Protein AF-A0A388KZ49-F1 (afdb_monomer_lite)

pLDDT: mean 75.42, std 21.79, range [32.25, 98.31]

Structure (mmCIF, N/CA/C/O backbone):
data_AF-A0A388KZ49-F1
#
_entry.id   AF-A0A388KZ49-F1
#
loop_
_atom_site.group_PDB
_atom_site.id
_atom_site.type_symbol
_atom_site.label_atom_id
_atom_site.label_alt_id
_atom_site.label_comp_id
_atom_site.label_asym_id
_atom_site.label_entity_id
_atom_site.label_seq_id
_atom_site.pdbx_PDB_ins_code
_atom_site.Cartn_x
_atom_site.Cartn_y
_atom_site.Cartn_z
_atom_site.occupancy
_atom_site.B_iso_or_equiv
_atom_site.auth_seq_id
_atom_site.auth_comp_id
_atom_site.auth_asym_id
_atom_site.auth_atom_id
_atom_site.pdbx_PDB_model_num
ATOM 1 N N . MET A 1 1 ? -9.138 26.532 -11.399 1.00 40.34 1 MET A N 1
ATOM 2 C CA . MET A 1 1 ? -9.257 26.379 -12.865 1.00 40.34 1 MET A CA 1
ATOM 3 C C . MET A 1 1 ? -8.032 25.629 -13.367 1.00 40.34 1 MET A C 1
ATOM 5 O O . MET A 1 1 ? -6.962 26.213 -13.415 1.00 40.34 1 MET A O 1
ATOM 9 N N . ALA A 1 2 ? -8.160 24.336 -13.667 1.00 33.47 2 ALA A N 1
ATOM 10 C CA . ALA A 1 2 ? -7.111 23.562 -14.330 1.00 33.47 2 ALA A CA 1
ATOM 11 C C . ALA A 1 2 ? -7.699 23.032 -15.642 1.00 33.47 2 ALA A C 1
ATOM 13 O O . ALA A 1 2 ? -8.553 22.146 -15.636 1.00 33.47 2 ALA A O 1
ATOM 14 N N . ALA A 1 3 ? -7.311 23.655 -16.754 1.00 41.16 3 ALA A N 1
ATOM 15 C CA . ALA A 1 3 ? -7.717 23.249 -18.090 1.00 41.16 3 ALA A CA 1
ATOM 16 C C . ALA A 1 3 ? -6.991 21.949 -18.463 1.00 41.16 3 ALA A C 1
ATOM 18 O O . ALA A 1 3 ? -5.763 21.879 -18.473 1.00 41.16 3 ALA A O 1
ATOM 19 N N . ASN A 1 4 ? -7.771 20.909 -18.744 1.00 43.94 4 ASN A N 1
ATOM 20 C CA . ASN A 1 4 ? -7.297 19.577 -19.096 1.00 43.94 4 ASN A CA 1
ATOM 21 C C . ASN A 1 4 ? -6.851 19.577 -20.575 1.00 43.94 4 ASN A C 1
ATOM 23 O O . ASN A 1 4 ? -7.628 19.284 -21.484 1.00 43.94 4 ASN A O 1
ATOM 27 N N . GLY A 1 5 ? -5.606 19.988 -20.820 1.00 49.22 5 GLY A N 1
ATOM 28 C CA . GLY A 1 5 ? -5.019 20.239 -22.144 1.00 49.22 5 GLY A CA 1
ATOM 29 C C . GLY A 1 5 ? -4.650 19.004 -22.974 1.00 49.22 5 GLY A C 1
ATOM 30 O O . GLY A 1 5 ? -3.596 19.004 -23.597 1.00 49.22 5 GLY A O 1
ATOM 31 N N . ASN A 1 6 ? -5.492 17.965 -23.016 1.00 49.44 6 ASN A N 1
ATOM 32 C CA . ASN A 1 6 ? -5.206 16.738 -23.781 1.00 49.44 6 ASN A CA 1
ATOM 33 C C . ASN A 1 6 ? -6.181 16.431 -24.936 1.00 49.44 6 ASN A C 1
ATOM 35 O O . ASN A 1 6 ? -6.011 15.411 -25.598 1.00 49.44 6 ASN A O 1
ATOM 39 N N . ASN A 1 7 ? -7.159 17.296 -25.239 1.00 50.47 7 ASN A N 1
ATOM 40 C CA . ASN A 1 7 ? -8.123 17.031 -26.325 1.00 50.47 7 ASN A CA 1
ATOM 41 C C . ASN A 1 7 ? -7.766 17.625 -27.702 1.00 50.47 7 ASN A C 1
ATOM 43 O O . ASN A 1 7 ? -8.299 17.166 -28.702 1.00 50.47 7 ASN A O 1
ATOM 47 N N . LEU A 1 8 ? -6.798 18.540 -27.808 1.00 51.97 8 LEU A N 1
ATOM 48 C CA . LEU A 1 8 ? -6.495 19.252 -29.068 1.00 51.97 8 LEU A CA 1
ATOM 49 C C . LEU A 1 8 ? -5.765 18.423 -30.149 1.00 51.97 8 LEU A C 1
ATOM 51 O O . LEU A 1 8 ? -5.390 18.957 -31.190 1.00 51.97 8 LEU A O 1
ATOM 55 N N . ARG A 1 9 ? -5.514 17.124 -29.928 1.00 53.03 9 ARG A N 1
ATOM 56 C CA . ARG A 1 9 ? -4.823 16.257 -30.909 1.00 53.03 9 ARG A CA 1
ATOM 57 C C . ARG A 1 9 ? -5.738 15.300 -31.675 1.00 53.03 9 ARG A C 1
ATOM 59 O O . ARG A 1 9 ? -5.254 14.639 -32.592 1.00 53.03 9 ARG A O 1
ATOM 66 N N . ILE A 1 10 ? -7.023 15.212 -31.328 1.00 57.34 10 ILE A N 1
ATOM 67 C CA . ILE A 1 10 ? -7.973 14.310 -32.007 1.00 57.34 10 ILE A CA 1
ATOM 68 C C . ILE A 1 10 ? -8.652 15.012 -33.197 1.00 57.34 10 ILE A C 1
ATOM 70 O O . ILE A 1 10 ? -8.994 14.352 -34.176 1.00 57.34 10 ILE A O 1
ATOM 74 N N . ASP A 1 11 ? -8.735 16.344 -33.179 1.00 57.03 11 ASP A N 1
ATOM 75 C CA . ASP A 1 11 ? -9.587 17.108 -34.102 1.00 57.03 11 ASP A CA 1
ATOM 76 C C . ASP A 1 11 ? -9.079 17.176 -35.554 1.00 57.03 11 ASP A C 1
ATOM 78 O O . ASP A 1 11 ? -9.862 17.418 -36.468 1.00 57.03 11 ASP A O 1
ATOM 82 N N . ASN A 1 12 ? -7.797 16.882 -35.805 1.00 60.16 12 ASN A N 1
ATOM 83 C CA . ASN A 1 12 ? -7.200 16.953 -37.150 1.00 60.16 12 ASN A CA 1
ATOM 84 C C . ASN A 1 12 ? -7.034 15.596 -37.851 1.00 60.16 12 ASN A C 1
ATOM 86 O O . ASN A 1 12 ? -6.465 15.527 -38.941 1.00 60.16 12 ASN A O 1
ATOM 90 N N . ARG A 1 13 ? -7.478 14.490 -37.242 1.00 76.12 13 ARG A N 1
ATOM 91 C CA . ARG A 1 13 ? -7.317 13.160 -37.840 1.00 76.12 13 ARG A CA 1
ATOM 92 C C . ARG A 1 13 ? -8.617 12.749 -38.527 1.00 76.12 13 ARG A C 1
ATOM 94 O O . ARG A 1 13 ? -9.639 12.576 -37.872 1.00 76.12 13 ARG A O 1
ATOM 101 N N . ALA A 1 14 ? -8.564 12.602 -39.849 1.00 84.38 14 ALA A N 1
ATOM 102 C CA . ALA A 1 14 ? -9.682 12.102 -40.639 1.00 84.38 14 ALA A CA 1
ATOM 103 C C . ALA A 1 14 ? -10.067 10.677 -40.201 1.00 84.38 14 ALA A C 1
ATOM 105 O O . ALA A 1 14 ? -9.205 9.827 -39.953 1.00 84.38 14 ALA A O 1
ATOM 106 N N . CYS A 1 15 ? -11.367 10.415 -40.113 1.00 85.62 15 CYS A N 1
ATOM 107 C CA . CYS A 1 15 ? -11.924 9.114 -39.783 1.00 85.62 15 CYS A CA 1
ATOM 108 C C . CYS A 1 15 ? -11.448 8.046 -40.778 1.00 85.62 15 CYS A C 1
ATOM 110 O O . CYS A 1 15 ? -11.662 8.178 -41.979 1.00 85.62 15 CYS A O 1
ATOM 112 N N . TYR A 1 16 ? -10.884 6.931 -40.303 1.00 84.69 16 TYR A N 1
ATOM 113 C CA . TYR A 1 16 ? -10.425 5.856 -41.197 1.00 84.69 16 TYR A CA 1
ATOM 114 C C . TYR A 1 16 ? -11.562 5.041 -41.839 1.00 84.69 16 TYR A C 1
ATOM 116 O O . TYR A 1 16 ? -11.278 4.151 -42.634 1.00 84.69 16 TYR A O 1
ATOM 124 N N . ASN A 1 17 ? -12.826 5.292 -41.470 1.00 85.44 17 ASN A N 1
ATOM 125 C CA . ASN A 1 17 ? -13.991 4.667 -42.106 1.00 85.44 17 ASN A CA 1
ATOM 126 C C . ASN A 1 17 ? -14.573 5.536 -43.239 1.00 85.44 17 ASN A C 1
ATOM 128 O O . ASN A 1 17 ? -14.832 5.027 -44.326 1.00 85.44 17 ASN A O 1
ATOM 132 N N . CYS A 1 18 ? -14.756 6.845 -43.009 1.00 87.06 18 CYS A N 1
ATOM 133 C CA . CYS A 1 18 ? -15.428 7.747 -43.960 1.00 87.06 18 CYS A CA 1
ATOM 134 C C . CYS A 1 18 ? -14.578 8.918 -44.481 1.00 87.06 18 CYS A C 1
ATOM 136 O O . CYS A 1 18 ? -15.026 9.639 -45.366 1.00 87.06 18 CYS A O 1
ATOM 138 N N . GLY A 1 19 ? -13.381 9.142 -43.936 1.00 84.00 19 GLY A N 1
ATOM 139 C CA . GLY A 1 19 ? -12.478 10.224 -44.339 1.00 84.00 19 GLY A CA 1
ATOM 140 C C . GLY A 1 19 ? -12.839 11.622 -43.819 1.00 84.00 19 GLY A C 1
ATOM 141 O O . GLY A 1 19 ? -12.091 12.559 -44.074 1.00 84.00 19 GLY A O 1
ATOM 142 N N . GLN A 1 20 ? -13.939 11.793 -43.079 1.00 80.38 20 GLN A N 1
ATOM 143 C CA . GLN A 1 20 ? -14.325 13.093 -42.512 1.00 80.38 20 GLN A CA 1
ATOM 144 C C . GLN A 1 20 ? -13.550 13.403 -41.220 1.00 80.38 20 GLN A C 1
ATOM 146 O O . GLN A 1 20 ? -13.264 12.502 -40.430 1.00 80.38 20 GLN A O 1
ATOM 151 N N . ALA A 1 21 ? -13.202 14.674 -41.004 1.00 83.56 21 ALA A N 1
ATOM 152 C CA . ALA A 1 21 ? -12.533 15.147 -39.789 1.00 83.56 21 ALA A CA 1
ATOM 153 C C . ALA A 1 21 ? -13.515 15.297 -38.608 1.00 83.56 21 ALA A C 1
ATOM 155 O O . ALA A 1 21 ? -14.732 15.264 -38.787 1.00 83.56 21 ALA A O 1
ATOM 156 N N . GLY A 1 22 ? -12.986 15.436 -37.389 1.00 82.69 22 GLY A N 1
ATOM 157 C CA . GLY A 1 22 ? -13.779 15.605 -36.162 1.00 82.69 22 GLY A CA 1
ATOM 158 C C . GLY A 1 22 ? -14.176 14.308 -35.445 1.00 82.69 22 GLY A C 1
ATOM 159 O O . GLY A 1 22 ? -14.761 14.366 -34.368 1.00 82.69 22 GLY A O 1
ATOM 160 N N . HIS A 1 23 ? -13.851 13.130 -35.993 1.00 85.44 23 HIS A N 1
ATOM 161 C CA . HIS A 1 23 ? -14.031 11.848 -35.305 1.00 85.44 23 HIS A CA 1
ATOM 162 C C . HIS A 1 23 ? -13.086 10.756 -35.838 1.00 85.44 23 HIS A C 1
ATOM 164 O O . HIS A 1 23 ? -12.632 10.793 -36.977 1.00 85.44 23 HIS A O 1
ATOM 170 N N . ILE A 1 24 ? -12.823 9.732 -35.020 1.00 87.00 24 ILE A N 1
ATOM 171 C CA . ILE A 1 24 ? -12.118 8.502 -35.431 1.00 87.00 24 ILE A CA 1
ATOM 172 C C . ILE A 1 24 ? -13.124 7.382 -35.736 1.00 87.00 24 ILE A C 1
ATOM 174 O O . ILE A 1 24 ? -14.265 7.454 -35.290 1.00 87.00 24 ILE A O 1
ATOM 178 N N . SER A 1 25 ? -12.716 6.310 -36.430 1.00 83.69 25 SER A N 1
ATOM 179 C CA . SER A 1 25 ? -13.606 5.228 -36.915 1.00 83.69 25 SER A CA 1
ATOM 180 C C . SER A 1 25 ? -14.566 4.647 -35.881 1.00 83.69 25 SER A C 1
ATOM 182 O O . SER A 1 25 ? -15.659 4.221 -36.229 1.00 83.69 25 SER A O 1
ATOM 184 N N . ARG A 1 26 ? -14.182 4.664 -34.602 1.00 81.62 26 ARG A N 1
ATOM 185 C CA . ARG A 1 26 ? -15.007 4.166 -33.497 1.00 81.62 26 ARG A CA 1
ATOM 186 C C . ARG A 1 26 ? -16.246 5.026 -33.204 1.00 81.62 26 ARG A C 1
ATOM 188 O O . ARG A 1 26 ? -17.165 4.547 -32.555 1.00 81.62 26 ARG A O 1
ATOM 195 N N . TYR A 1 27 ? -16.250 6.274 -33.661 1.00 82.50 27 TYR A N 1
ATOM 196 C CA . TYR A 1 27 ? -17.336 7.244 -33.500 1.00 82.50 27 TYR A CA 1
ATOM 197 C C . TYR A 1 27 ? -17.934 7.657 -34.853 1.00 82.50 27 TYR A C 1
ATOM 199 O O . TYR A 1 27 ? -18.566 8.703 -34.955 1.00 82.50 27 TYR A O 1
ATOM 207 N N . CYS A 1 28 ? -17.702 6.870 -35.908 1.00 85.69 28 CYS A N 1
ATOM 208 C CA . CYS A 1 28 ? -18.248 7.164 -37.224 1.00 85.69 28 CYS A CA 1
ATOM 209 C C . CYS A 1 28 ? -19.753 6.855 -37.258 1.00 85.69 28 CYS A C 1
ATOM 211 O O . CYS A 1 28 ? -20.134 5.744 -36.889 1.00 85.69 28 CYS A O 1
ATOM 213 N N . PRO A 1 29 ? -20.607 7.788 -37.720 1.00 83.25 29 PRO A N 1
ATOM 214 C CA . PRO A 1 29 ? -22.045 7.543 -37.848 1.00 83.25 29 PRO A CA 1
ATOM 215 C C . PRO A 1 29 ? -22.390 6.606 -39.018 1.00 83.25 29 PRO A C 1
ATOM 217 O O . PRO A 1 29 ? -23.530 6.166 -39.132 1.00 83.25 29 PRO A O 1
ATOM 220 N N . LEU A 1 30 ? -21.422 6.306 -39.894 1.00 82.81 30 LEU A N 1
ATOM 221 C CA . LEU A 1 30 ? -21.586 5.380 -41.013 1.00 82.81 30 LEU A CA 1
ATOM 222 C C . LEU A 1 30 ? -21.159 3.958 -40.618 1.00 82.81 30 LEU A C 1
ATOM 224 O O . LEU A 1 30 ? -20.183 3.808 -39.875 1.00 82.81 30 LEU A O 1
ATOM 228 N N . PRO A 1 31 ? -21.832 2.914 -41.143 1.00 76.19 31 PRO A N 1
ATOM 229 C CA . PRO A 1 31 ? -21.458 1.525 -40.889 1.00 76.19 31 PRO A CA 1
ATOM 230 C C . PRO A 1 31 ? -20.007 1.259 -41.315 1.00 76.19 31 PRO A C 1
ATOM 232 O O . PRO A 1 31 ? -19.518 1.823 -42.298 1.00 76.19 31 PRO A O 1
ATOM 235 N N . ASP A 1 32 ? -19.298 0.431 -40.545 1.00 74.38 32 ASP A N 1
ATOM 236 C CA . ASP A 1 32 ? -17.890 0.112 -40.791 1.00 74.38 32 ASP A CA 1
ATOM 237 C C . ASP A 1 32 ? -17.741 -0.619 -42.132 1.00 74.38 32 ASP A C 1
ATOM 239 O O . ASP A 1 32 ? -18.276 -1.709 -42.332 1.00 74.38 32 ASP A O 1
ATOM 243 N N . ARG A 1 33 ? -16.996 -0.034 -43.074 1.00 66.81 33 ARG A N 1
ATOM 244 C CA . ARG A 1 33 ? -16.749 -0.658 -44.382 1.00 66.81 33 ARG A CA 1
ATOM 245 C C . ARG A 1 33 ? -15.996 -1.987 -44.272 1.00 66.81 33 ARG A C 1
ATOM 247 O O . ARG A 1 33 ? -16.028 -2.765 -45.221 1.00 66.81 33 ARG A O 1
ATOM 254 N N . ARG A 1 34 ? -15.343 -2.277 -43.140 1.00 63.66 34 ARG A N 1
ATOM 255 C CA . ARG A 1 34 ? -14.622 -3.542 -42.921 1.00 63.66 34 ARG A CA 1
ATOM 256 C C . ARG A 1 34 ? -15.531 -4.727 -42.614 1.00 63.66 34 ARG A C 1
ATOM 258 O O . ARG A 1 34 ? -15.097 -5.860 -42.791 1.00 63.66 34 ARG A O 1
ATOM 265 N N . THR A 1 35 ? -16.759 -4.500 -42.149 1.00 61.62 35 THR A N 1
ATOM 266 C CA . THR A 1 35 ? -17.65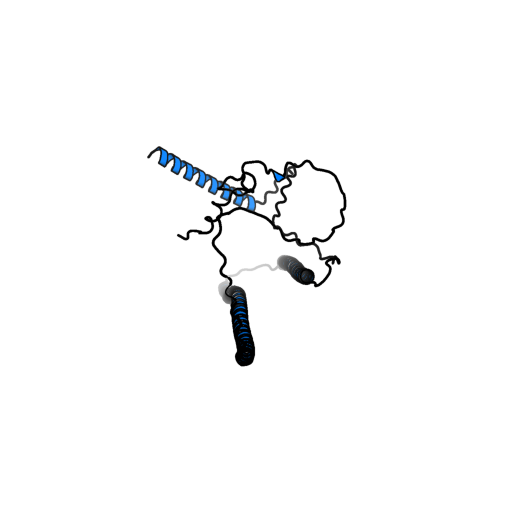9 -5.589 -41.734 1.00 61.62 35 THR A CA 1
ATOM 267 C C . THR A 1 35 ? -18.584 -6.075 -42.847 1.00 61.62 35 THR A C 1
ATOM 269 O O . THR A 1 35 ? -19.331 -7.023 -42.634 1.00 61.62 35 THR A O 1
ATOM 272 N N . ASN A 1 36 ? -18.501 -5.494 -44.048 1.00 56.88 36 ASN A N 1
ATOM 273 C CA . ASN A 1 36 ? -19.308 -5.885 -45.208 1.00 56.88 36 ASN A CA 1
ATOM 274 C C . ASN A 1 36 ? -18.591 -6.887 -46.137 1.00 56.88 36 ASN A C 1
ATOM 276 O O . ASN A 1 36 ? -18.657 -6.782 -47.360 1.00 56.88 36 ASN A O 1
ATOM 280 N N . ILE A 1 37 ? -17.900 -7.872 -45.553 1.00 51.31 37 ILE A N 1
ATOM 281 C CA . ILE A 1 37 ? -17.421 -9.058 -46.273 1.00 51.31 37 ILE A CA 1
ATOM 282 C C . ILE A 1 37 ? -18.193 -10.265 -45.730 1.00 51.31 37 ILE A C 1
ATOM 284 O O . ILE A 1 37 ? -18.149 -10.568 -44.540 1.00 51.31 37 ILE A O 1
ATOM 288 N N . ILE A 1 38 ? -18.924 -10.916 -46.633 1.00 47.56 38 ILE A N 1
ATOM 289 C CA . ILE A 1 38 ? -19.673 -12.169 -46.461 1.00 47.56 38 ILE A CA 1
ATOM 290 C C . ILE A 1 38 ? -18.795 -13.216 -45.734 1.00 47.56 38 ILE A C 1
ATOM 292 O O . ILE A 1 38 ? -17.598 -13.287 -46.027 1.00 47.56 38 ILE A O 1
ATOM 296 N N . PRO A 1 39 ? -19.330 -14.052 -44.817 1.00 43.84 39 PRO A N 1
ATOM 297 C CA . PRO A 1 39 ? -18.536 -15.072 -44.137 1.00 43.84 39 PRO A CA 1
ATOM 298 C C . PRO A 1 39 ? -18.131 -16.162 -45.135 1.00 43.84 39 PRO A C 1
ATOM 300 O O . PRO A 1 39 ? -18.890 -17.083 -45.423 1.00 43.84 39 PRO A O 1
ATOM 303 N N . SER A 1 40 ? -16.925 -16.044 -45.685 1.00 43.12 40 SER A N 1
ATOM 304 C CA . SER A 1 40 ? -16.344 -17.061 -46.553 1.00 43.12 40 SER A CA 1
ATOM 305 C C . SER A 1 40 ? -15.815 -18.198 -45.681 1.00 43.12 40 SER A C 1
ATOM 307 O O . SER A 1 40 ? -14.791 -18.081 -45.005 1.00 43.12 40 SER A O 1
ATOM 309 N N . THR A 1 41 ? -16.554 -19.302 -45.651 1.00 52.00 41 THR A N 1
ATOM 310 C CA . THR A 1 41 ? -16.109 -20.578 -45.098 1.00 52.00 41 THR A CA 1
ATOM 311 C C . THR A 1 41 ? -15.035 -21.153 -46.015 1.00 52.00 41 THR A C 1
ATOM 313 O O . THR A 1 41 ? -15.347 -21.746 -47.045 1.00 52.00 41 THR A O 1
ATOM 316 N N . SER A 1 42 ? -13.761 -20.983 -45.670 1.00 41.75 42 SER A N 1
ATOM 317 C CA . SER A 1 42 ? -12.684 -21.800 -46.237 1.00 41.75 42 SER A CA 1
ATOM 318 C C . SER A 1 42 ? -11.496 -21.866 -45.290 1.00 41.75 42 SER A C 1
ATOM 320 O O . SER A 1 42 ? -10.682 -20.953 -45.181 1.00 41.75 42 SER A O 1
ATOM 322 N N . THR A 1 43 ? -11.404 -22.997 -44.599 1.00 50.62 43 THR A N 1
ATOM 323 C CA . THR A 1 43 ? -10.171 -23.523 -44.024 1.00 50.62 43 THR A CA 1
ATOM 324 C C . THR A 1 43 ? -9.248 -23.956 -45.161 1.00 50.62 43 THR A C 1
ATOM 326 O O . THR A 1 43 ? -9.468 -25.005 -45.761 1.00 50.62 43 THR A O 1
ATOM 329 N N . ALA A 1 44 ? -8.208 -23.175 -45.443 1.00 39.56 44 ALA A N 1
ATOM 330 C CA . ALA A 1 44 ? -7.072 -23.622 -46.241 1.00 39.56 44 ALA A CA 1
ATOM 331 C C . ALA A 1 44 ? -5.774 -23.103 -45.611 1.00 39.56 44 ALA A C 1
ATOM 333 O O . ALA A 1 44 ? -5.535 -21.902 -45.504 1.00 39.56 44 ALA A O 1
ATOM 334 N N . ILE A 1 45 ? -4.966 -24.051 -45.144 1.00 50.22 45 ILE A N 1
ATOM 335 C CA . ILE A 1 45 ? -3.599 -23.862 -44.664 1.00 50.22 45 ILE A CA 1
ATOM 336 C C . ILE A 1 45 ? -2.730 -23.538 -45.885 1.00 50.22 45 ILE A C 1
ATOM 338 O O . ILE A 1 45 ? -2.687 -24.331 -46.822 1.00 50.22 45 ILE A O 1
ATOM 342 N N . VAL A 1 46 ? -2.019 -22.407 -45.866 1.00 43.31 46 VAL A N 1
ATOM 343 C CA . VAL A 1 46 ? -0.966 -22.089 -46.845 1.00 43.31 46 VAL A CA 1
ATOM 344 C C . VAL A 1 46 ? 0.368 -21.966 -46.097 1.00 43.31 46 VAL A C 1
ATOM 346 O O . VAL A 1 46 ? 0.432 -21.226 -45.111 1.00 43.31 46 VAL A O 1
ATOM 349 N N . PRO A 1 47 ? 1.428 -22.688 -46.505 1.00 49.06 47 PRO A N 1
ATOM 350 C CA . PRO A 1 47 ? 2.739 -22.597 -45.876 1.00 49.06 47 PRO A CA 1
ATOM 351 C C . PRO A 1 47 ? 3.450 -21.290 -46.256 1.00 49.06 47 PRO A C 1
ATOM 353 O O . PRO A 1 47 ? 3.413 -20.847 -47.403 1.00 49.06 47 PRO A O 1
ATOM 356 N N . ALA A 1 48 ? 4.109 -20.678 -45.273 1.00 41.84 48 ALA A N 1
ATOM 357 C CA . ALA A 1 48 ? 4.884 -19.454 -45.429 1.00 41.84 48 ALA A CA 1
ATOM 358 C C . ALA A 1 48 ? 6.144 -19.680 -46.284 1.00 41.84 48 ALA A C 1
ATOM 360 O O . ALA A 1 48 ? 6.910 -20.609 -46.026 1.00 41.84 48 ALA A O 1
ATOM 361 N N . GLN A 1 49 ? 6.394 -18.785 -47.243 1.00 49.31 49 GLN A N 1
ATOM 362 C CA . GLN A 1 49 ? 7.698 -18.613 -47.890 1.00 49.31 49 GLN A CA 1
ATOM 363 C C . GLN A 1 49 ? 8.279 -17.219 -47.579 1.00 49.31 49 GLN A C 1
ATOM 365 O O . GLN A 1 49 ? 7.512 -16.275 -47.373 1.00 49.31 49 GLN A O 1
ATOM 370 N N . PRO A 1 50 ? 9.618 -17.089 -47.479 1.00 46.22 50 PRO A N 1
ATOM 371 C CA . PRO A 1 50 ? 10.282 -15.916 -46.916 1.00 46.22 50 PRO A CA 1
ATOM 372 C C . PRO A 1 50 ? 10.426 -14.761 -47.920 1.00 46.22 50 PRO A C 1
ATOM 374 O O . PRO A 1 50 ? 10.669 -14.964 -49.106 1.00 46.22 50 PRO A O 1
ATOM 377 N N . LEU A 1 51 ? 10.303 -13.536 -47.404 1.00 34.22 51 LEU A N 1
ATOM 378 C CA . LEU A 1 51 ? 10.430 -12.273 -48.134 1.00 34.22 51 LEU A CA 1
ATOM 379 C C . LEU A 1 51 ? 11.887 -12.004 -48.550 1.00 34.22 51 LEU A C 1
ATOM 381 O O . LEU A 1 51 ? 12.763 -11.897 -47.693 1.00 34.22 51 LEU A O 1
ATOM 385 N N . LEU A 1 52 ? 12.117 -11.817 -49.853 1.00 35.56 52 LEU A N 1
ATOM 386 C CA . LEU A 1 52 ? 13.322 -11.196 -50.408 1.00 35.56 52 LEU A CA 1
ATOM 387 C C . LEU A 1 52 ? 13.035 -9.732 -50.758 1.00 35.56 52 LEU A C 1
ATOM 389 O O . LEU A 1 52 ? 12.048 -9.405 -51.415 1.00 35.56 52 LEU A O 1
ATOM 393 N N . THR A 1 53 ? 13.923 -8.856 -50.305 1.00 38.81 53 THR A N 1
ATOM 394 C CA . THR A 1 53 ? 13.975 -7.423 -50.601 1.00 38.81 53 THR A CA 1
ATOM 395 C C . THR A 1 53 ? 14.598 -7.174 -51.976 1.00 38.81 53 THR A C 1
ATOM 397 O O . THR A 1 53 ? 15.738 -7.577 -52.200 1.00 38.81 53 THR A O 1
ATOM 400 N N . LEU A 1 54 ? 13.902 -6.451 -52.860 1.00 41.47 54 LEU A N 1
ATOM 401 C CA . LEU A 1 54 ? 14.499 -5.777 -54.023 1.00 41.47 54 LEU A CA 1
ATOM 402 C C . LEU A 1 54 ? 14.247 -4.258 -53.947 1.00 41.47 54 LEU A C 1
ATOM 404 O O . LEU A 1 54 ? 13.182 -3.851 -53.473 1.00 41.47 54 LEU A O 1
ATOM 408 N N . PRO A 1 55 ? 15.192 -3.414 -54.409 1.00 43.78 55 PRO A N 1
ATOM 409 C CA . PRO A 1 55 ? 15.026 -1.967 -54.441 1.00 43.78 55 PRO A CA 1
ATOM 410 C C . PRO A 1 55 ? 14.246 -1.508 -55.681 1.00 43.78 55 PRO A C 1
ATOM 412 O O . PRO A 1 55 ? 14.400 -2.039 -56.779 1.00 43.78 55 PRO A O 1
ATOM 415 N N . SER A 1 56 ? 13.412 -0.491 -55.472 1.00 32.47 56 SER A N 1
ATOM 416 C CA . SER A 1 56 ? 12.540 0.127 -56.470 1.00 32.47 56 SER A CA 1
ATOM 417 C C . SER A 1 56 ? 13.286 1.217 -57.245 1.00 32.47 56 SER A C 1
ATOM 419 O O . SER A 1 56 ? 13.811 2.155 -56.643 1.00 32.47 56 SER A O 1
ATOM 421 N N . SER A 1 57 ? 13.323 1.096 -58.573 1.00 35.12 57 SER A N 1
ATOM 422 C CA . SER A 1 57 ? 13.807 2.116 -59.506 1.00 35.12 57 SER A CA 1
ATOM 423 C C . SER A 1 57 ? 12.643 2.762 -60.260 1.00 35.12 57 SER A C 1
ATOM 425 O O . SER A 1 57 ? 11.750 2.054 -60.722 1.00 35.12 57 SER A O 1
ATOM 427 N N . ASN A 1 58 ? 12.778 4.070 -60.489 1.00 37.97 58 ASN A N 1
ATOM 428 C CA . ASN A 1 58 ? 12.089 4.931 -61.462 1.00 37.97 58 ASN A CA 1
ATOM 429 C C . ASN A 1 58 ? 10.914 5.772 -60.949 1.00 37.97 58 ASN A C 1
ATOM 431 O O . ASN A 1 58 ? 9.766 5.343 -60.923 1.00 37.97 58 ASN A O 1
ATOM 435 N N . PHE A 1 59 ? 11.212 7.056 -60.734 1.00 35.22 59 PHE A N 1
ATOM 436 C CA . PHE A 1 59 ? 10.371 8.142 -61.230 1.00 35.22 59 PHE A CA 1
ATOM 437 C C . PHE A 1 59 ? 11.251 9.149 -61.978 1.00 35.22 59 PHE A C 1
ATOM 439 O O . PHE A 1 59 ? 12.235 9.653 -61.441 1.00 35.22 59 PHE A O 1
ATOM 446 N N . ALA A 1 60 ? 10.896 9.393 -63.236 1.00 34.66 60 ALA A N 1
ATOM 447 C CA . ALA A 1 60 ? 11.408 10.475 -64.062 1.00 34.66 60 ALA A CA 1
ATOM 448 C C . ALA A 1 60 ? 10.599 11.755 -63.799 1.00 34.66 60 ALA A C 1
ATOM 450 O O . ALA A 1 60 ? 9.409 11.659 -63.509 1.00 34.66 60 ALA A O 1
ATOM 451 N N . ILE A 1 61 ? 11.244 12.920 -63.930 1.00 33.22 61 ILE A N 1
ATOM 452 C CA . ILE A 1 61 ? 10.810 14.136 -64.656 1.00 33.22 61 ILE A CA 1
ATOM 453 C C . ILE A 1 61 ? 11.798 15.263 -64.306 1.00 33.22 61 ILE A C 1
ATOM 455 O O . ILE A 1 61 ? 12.026 15.541 -63.131 1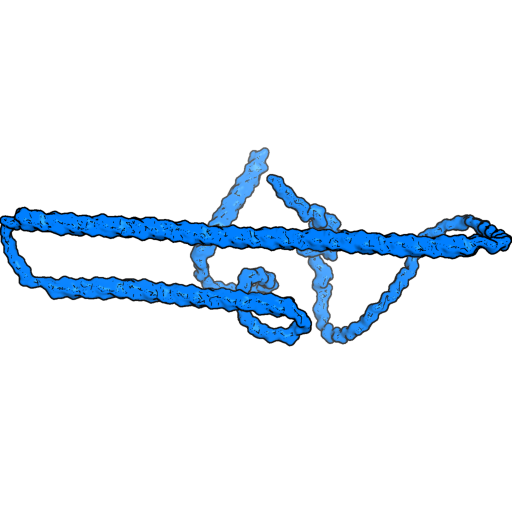.00 33.22 61 ILE A O 1
ATOM 459 N N . GLY A 1 62 ? 12.344 15.935 -65.328 1.00 33.56 62 GLY A N 1
ATOM 460 C CA . GLY A 1 62 ? 13.011 17.234 -65.165 1.00 33.56 62 GLY A CA 1
ATOM 461 C C . GLY A 1 62 ? 14.190 17.507 -66.098 1.00 33.56 62 GLY A C 1
ATOM 462 O O . GLY A 1 62 ? 15.296 17.737 -65.629 1.00 33.56 62 GLY A O 1
ATOM 463 N N . THR A 1 63 ? 13.962 17.493 -67.411 1.00 32.47 63 THR A N 1
ATOM 464 C CA . THR A 1 63 ? 14.914 17.943 -68.438 1.00 32.47 63 THR A CA 1
ATOM 465 C C . THR A 1 63 ? 15.053 19.470 -68.435 1.00 32.47 63 THR A C 1
ATOM 467 O O . THR A 1 63 ? 14.073 20.153 -68.715 1.00 32.47 63 THR A O 1
ATOM 470 N N . VAL A 1 64 ? 16.270 19.993 -68.245 1.00 36.16 64 VAL A N 1
ATOM 471 C CA . VAL A 1 64 ? 16.779 21.203 -68.926 1.00 36.16 64 VAL A CA 1
ATOM 472 C C . VAL A 1 64 ? 18.255 20.993 -69.285 1.00 36.16 64 VAL A C 1
ATOM 474 O O . VAL A 1 64 ? 18.988 20.305 -68.580 1.00 36.16 64 VAL A O 1
ATOM 477 N N . ALA A 1 65 ? 18.643 21.506 -70.448 1.00 32.69 65 ALA A N 1
ATOM 478 C CA . ALA A 1 65 ? 19.809 21.101 -71.225 1.00 32.69 65 ALA A CA 1
ATOM 479 C C . ALA A 1 65 ? 21.158 21.735 -70.810 1.00 32.69 65 ALA A C 1
ATOM 481 O O . ALA A 1 65 ? 21.225 22.892 -70.414 1.00 32.69 65 ALA A O 1
ATOM 482 N N . SER A 1 66 ? 22.207 20.923 -70.992 1.00 37.03 66 SER A N 1
ATOM 483 C CA . SER A 1 66 ? 23.561 21.147 -71.540 1.00 37.03 66 SER A CA 1
ATOM 484 C C . SER A 1 66 ? 24.300 22.490 -71.392 1.00 37.03 66 SER A C 1
ATOM 486 O O . SER A 1 66 ? 23.916 23.483 -72.001 1.00 37.03 66 SER A O 1
ATOM 488 N N . ALA A 1 67 ? 25.520 22.427 -70.830 1.00 32.25 67 ALA A N 1
ATOM 489 C CA . ALA A 1 67 ? 26.672 23.196 -71.322 1.00 32.25 67 ALA A CA 1
ATOM 490 C C . ALA A 1 67 ? 28.026 22.501 -71.035 1.00 32.25 67 ALA A C 1
ATOM 492 O O . ALA A 1 67 ? 28.425 22.330 -69.890 1.00 32.25 67 ALA A O 1
ATOM 493 N N . ALA A 1 68 ? 28.688 22.135 -72.136 1.00 33.50 68 ALA A N 1
ATOM 494 C CA . ALA A 1 68 ? 30.128 22.143 -72.418 1.00 33.50 68 ALA A CA 1
ATOM 495 C C . ALA A 1 68 ? 31.150 21.497 -71.452 1.00 33.50 68 ALA A C 1
ATOM 497 O O . ALA A 1 68 ? 31.516 22.009 -70.400 1.00 33.50 68 ALA A O 1
ATOM 498 N N . THR A 1 69 ? 31.725 20.420 -71.982 1.00 41.47 69 THR A N 1
ATOM 499 C CA . THR A 1 69 ? 33.076 19.874 -71.823 1.00 41.47 69 THR A CA 1
ATOM 500 C C . THR A 1 69 ? 34.181 20.932 -71.653 1.00 41.47 69 THR A C 1
ATOM 502 O O . THR A 1 69 ? 34.314 21.825 -72.487 1.00 41.47 69 THR A O 1
ATOM 505 N N . TYR A 1 70 ? 35.063 20.755 -70.665 1.00 35.12 70 TYR A N 1
ATOM 506 C CA . TYR A 1 70 ? 36.473 21.152 -70.777 1.00 35.12 70 TYR A CA 1
ATOM 507 C C . TYR A 1 70 ? 37.338 20.159 -69.996 1.00 35.12 70 TYR A C 1
ATOM 509 O O . TYR A 1 70 ? 37.456 20.205 -68.772 1.00 35.12 70 TYR A O 1
ATOM 517 N N . GLU A 1 71 ? 37.889 19.208 -70.739 1.00 43.09 71 GLU A N 1
ATOM 518 C CA . GLU A 1 71 ? 38.846 18.216 -70.278 1.00 43.09 71 GLU A CA 1
ATOM 519 C C . GLU A 1 71 ? 40.242 18.853 -70.350 1.00 43.09 71 GLU A C 1
ATOM 521 O O . GLU A 1 71 ? 40.741 19.182 -71.423 1.00 43.09 71 GLU A O 1
ATOM 526 N N . GLY A 1 72 ? 40.843 19.112 -69.187 1.00 37.34 72 GLY A N 1
ATOM 527 C CA . GLY A 1 72 ? 42.179 19.689 -69.050 1.00 37.34 72 GLY A CA 1
ATOM 528 C C . GLY A 1 72 ? 43.158 18.648 -68.531 1.00 37.34 72 GLY A C 1
ATOM 529 O O . GLY A 1 72 ? 43.436 18.588 -67.335 1.00 37.34 72 GLY A O 1
ATOM 530 N N . GLN A 1 73 ? 43.666 17.821 -69.437 1.00 46.50 73 GLN A N 1
ATOM 531 C CA . GLN A 1 73 ? 44.700 16.828 -69.181 1.00 46.50 73 GLN A CA 1
ATOM 532 C C . GLN A 1 73 ? 46.073 17.509 -69.314 1.00 46.50 73 GLN A C 1
ATOM 534 O O . GLN A 1 73 ? 46.525 17.790 -70.418 1.00 46.50 73 GLN A O 1
ATOM 539 N N . TYR A 1 74 ? 46.747 17.781 -68.194 1.00 39.88 74 TYR A N 1
ATOM 540 C CA . TYR A 1 74 ? 48.178 18.098 -68.188 1.00 39.88 74 TYR A CA 1
ATOM 541 C C . TYR A 1 74 ? 48.905 17.131 -67.263 1.00 39.88 74 TYR A C 1
ATOM 543 O O . TYR A 1 74 ? 48.748 17.148 -66.043 1.00 39.88 74 TYR A O 1
ATOM 551 N N . ASN A 1 75 ? 49.691 16.264 -67.895 1.00 51.41 75 ASN A N 1
ATOM 552 C CA . ASN A 1 75 ? 50.593 15.322 -67.260 1.00 51.41 75 ASN A CA 1
ATOM 553 C C . ASN A 1 75 ? 51.952 16.016 -67.068 1.00 51.41 75 ASN A C 1
ATOM 555 O O . ASN A 1 75 ? 52.523 16.533 -68.026 1.00 51.41 75 ASN A O 1
ATOM 559 N N . GLY A 1 76 ? 52.461 16.028 -65.837 1.00 39.66 76 GLY A N 1
ATOM 560 C CA . GLY A 1 76 ? 53.748 16.616 -65.467 1.00 39.66 76 GLY A CA 1
ATOM 561 C C . GLY A 1 76 ? 54.398 15.799 -64.357 1.00 39.66 76 GLY A C 1
ATOM 562 O O . GLY A 1 76 ? 54.124 16.000 -63.175 1.00 39.66 76 GLY A O 1
ATOM 563 N N . GLN A 1 77 ? 55.222 14.845 -64.779 1.00 55.81 77 GLN A N 1
ATOM 564 C CA . GLN A 1 77 ? 56.078 13.965 -63.986 1.00 55.81 77 GLN A CA 1
ATOM 565 C C . GLN A 1 77 ? 56.993 14.782 -63.055 1.00 55.81 77 GLN A C 1
ATOM 567 O O . GLN A 1 77 ? 57.703 15.635 -63.560 1.00 55.81 77 GLN A O 1
ATOM 572 N N . TYR A 1 78 ? 57.001 14.523 -61.741 1.00 44.44 78 TYR A N 1
ATOM 573 C CA . TYR A 1 78 ? 58.201 14.485 -60.878 1.00 44.44 78 TYR A CA 1
ATOM 574 C C . TYR A 1 78 ? 57.807 13.955 -59.483 1.00 44.44 78 TYR A C 1
ATOM 576 O O . TYR A 1 78 ? 56.958 14.513 -58.781 1.00 44.44 78 TYR A O 1
ATOM 584 N N . SER A 1 79 ? 58.400 12.814 -59.132 1.00 59.09 79 SER A N 1
ATOM 585 C CA . SER A 1 79 ? 58.250 12.061 -57.886 1.00 59.09 79 SER A CA 1
ATOM 586 C C . SER A 1 79 ? 58.629 12.880 -56.652 1.00 59.09 79 SER A C 1
ATOM 588 O O . SER A 1 79 ? 59.808 13.074 -56.398 1.00 59.09 79 SER A O 1
ATOM 590 N N . ASP A 1 80 ? 57.626 13.300 -55.878 1.00 53.38 80 ASP A N 1
ATOM 591 C CA . ASP A 1 80 ? 57.760 13.693 -54.457 1.00 53.38 80 ASP A CA 1
ATOM 592 C C . ASP A 1 80 ? 56.375 13.795 -53.774 1.00 53.38 80 ASP A C 1
ATOM 594 O O . ASP A 1 80 ? 56.154 13.412 -52.626 1.00 53.38 80 ASP A O 1
ATOM 598 N N . LYS A 1 81 ? 55.349 14.190 -54.541 1.00 57.97 81 LYS A N 1
ATOM 599 C CA . LYS A 1 81 ? 53.974 14.391 -54.040 1.00 57.97 81 LYS A CA 1
ATOM 600 C C . LYS A 1 81 ? 53.259 13.112 -53.576 1.00 57.97 81 LYS A C 1
ATOM 602 O O . LYS A 1 81 ? 52.306 13.197 -52.806 1.00 57.97 81 LYS A O 1
ATOM 607 N N . GLY A 1 82 ? 53.689 11.933 -54.032 1.00 65.81 82 GLY A N 1
ATOM 608 C CA . GLY A 1 82 ? 53.102 10.650 -53.624 1.00 65.81 82 GLY A CA 1
ATOM 609 C C . GLY A 1 82 ? 53.477 10.250 -52.194 1.00 65.81 82 GLY A C 1
ATOM 610 O O . GLY A 1 82 ? 52.637 9.751 -51.450 1.00 65.81 82 GLY A O 1
ATOM 611 N N . TRP A 1 83 ? 54.715 10.534 -51.779 1.00 70.06 83 TRP A N 1
ATOM 612 C CA . TRP A 1 83 ? 55.188 10.225 -50.429 1.00 70.06 83 TRP A CA 1
ATOM 613 C C . TRP A 1 83 ? 54.527 11.122 -49.379 1.00 70.06 83 TRP A C 1
ATOM 615 O O . TRP A 1 83 ? 54.017 10.623 -48.374 1.00 70.06 83 TRP A O 1
ATOM 625 N N . LEU A 1 84 ? 54.438 12.427 -49.657 1.00 75.56 84 LEU A N 1
ATOM 626 C CA . LEU A 1 84 ? 53.709 13.376 -48.812 1.00 75.56 84 LEU A CA 1
ATOM 627 C C . LEU A 1 84 ? 52.217 13.032 -48.718 1.00 75.56 84 LEU A C 1
ATOM 629 O O . LEU A 1 84 ? 51.663 13.047 -47.620 1.00 75.56 84 LEU A O 1
ATOM 633 N N . ARG A 1 85 ? 51.581 12.641 -49.832 1.00 76.62 85 ARG A N 1
ATOM 634 C CA . ARG A 1 85 ? 50.181 12.186 -49.843 1.00 76.62 85 ARG A CA 1
ATOM 635 C C . ARG A 1 85 ? 49.976 10.937 -48.980 1.00 76.62 85 ARG A C 1
ATOM 637 O O . ARG A 1 85 ? 49.037 10.903 -48.196 1.00 76.62 85 ARG A O 1
ATOM 644 N N . ASN A 1 86 ? 50.863 9.945 -49.064 1.00 82.50 86 ASN A N 1
ATOM 645 C CA . ASN A 1 86 ? 50.765 8.725 -48.254 1.00 82.50 86 ASN A CA 1
ATOM 646 C C . ASN A 1 86 ? 51.009 8.991 -46.760 1.00 82.50 86 ASN A C 1
ATOM 648 O O . ASN A 1 86 ? 50.328 8.427 -45.907 1.00 82.50 86 ASN A O 1
ATOM 652 N N . ARG A 1 87 ? 51.955 9.877 -46.420 1.00 86.50 87 ARG A N 1
ATOM 653 C CA . ARG A 1 87 ? 52.186 10.288 -45.028 1.00 86.50 87 ARG A CA 1
ATOM 654 C C . ARG A 1 87 ? 50.999 11.071 -44.465 1.00 86.50 87 ARG A C 1
ATOM 656 O O . ARG A 1 87 ? 50.635 10.845 -43.316 1.00 86.50 87 ARG A O 1
ATOM 663 N N . MET A 1 88 ? 50.392 11.946 -45.263 1.00 85.69 88 MET A N 1
ATOM 664 C CA . MET A 1 88 ? 49.178 12.677 -44.894 1.00 85.69 88 MET A CA 1
ATOM 665 C C . MET A 1 88 ? 48.000 11.723 -44.677 1.00 85.69 88 MET A C 1
ATOM 667 O O . MET A 1 88 ? 47.390 11.785 -43.619 1.00 85.69 88 MET A O 1
ATOM 671 N N . ALA A 1 89 ? 47.780 10.761 -45.577 1.00 86.62 89 ALA A N 1
ATOM 672 C CA . ALA A 1 89 ? 46.745 9.737 -45.417 1.00 86.62 89 ALA A CA 1
ATOM 673 C C . ALA A 1 89 ? 46.938 8.891 -44.142 1.00 86.62 89 ALA A C 1
ATOM 675 O O . ALA A 1 89 ? 45.982 8.621 -43.421 1.00 86.62 89 ALA A O 1
ATOM 676 N N . ASN A 1 90 ? 48.180 8.522 -43.808 1.00 90.75 90 ASN A N 1
ATOM 677 C CA . ASN A 1 90 ? 48.476 7.810 -42.560 1.00 90.75 90 ASN A CA 1
ATOM 678 C C . ASN A 1 90 ? 48.228 8.675 -41.313 1.00 90.75 90 ASN A C 1
ATOM 680 O O . ASN A 1 90 ? 47.772 8.163 -40.294 1.00 90.75 90 ASN A O 1
ATOM 684 N N . LEU A 1 91 ? 48.529 9.976 -41.364 1.00 92.25 91 LEU A N 1
ATOM 685 C CA . LEU A 1 91 ? 48.229 10.894 -40.261 1.00 92.25 91 LEU A CA 1
ATOM 686 C C . LEU A 1 91 ? 46.722 11.112 -40.108 1.00 92.25 91 LEU A C 1
ATOM 688 O O . LEU A 1 91 ? 46.229 11.116 -38.985 1.00 92.25 91 LEU A O 1
ATOM 692 N N . GLU A 1 92 ? 45.997 11.245 -41.215 1.00 91.25 92 GLU A N 1
ATOM 693 C CA . GLU A 1 92 ? 44.536 11.335 -41.235 1.00 91.25 92 GLU A CA 1
ATOM 694 C C . GLU A 1 92 ? 43.894 10.077 -40.635 1.00 91.25 92 GLU A C 1
ATOM 696 O O . GLU A 1 92 ? 43.003 10.198 -39.798 1.00 91.25 92 GLU A O 1
ATOM 701 N N . ASP A 1 93 ? 44.397 8.884 -40.967 1.00 94.75 93 ASP A N 1
ATOM 702 C CA . ASP A 1 93 ? 43.950 7.612 -40.382 1.00 94.75 93 ASP A CA 1
ATOM 703 C C . ASP A 1 93 ? 44.247 7.528 -38.872 1.00 94.75 93 ASP A C 1
ATOM 705 O O . ASP A 1 93 ? 43.390 7.143 -38.076 1.00 94.75 93 ASP A O 1
ATOM 709 N N . VAL A 1 94 ? 45.437 7.956 -38.433 1.00 94.75 94 VAL A N 1
ATOM 710 C CA . VAL A 1 94 ? 45.785 8.000 -37.001 1.00 94.75 94 VAL A CA 1
ATOM 711 C C . VAL A 1 94 ? 44.904 8.995 -36.239 1.00 94.75 94 VAL A C 1
ATOM 713 O O . VAL A 1 94 ? 44.396 8.661 -35.167 1.00 94.75 94 VAL A O 1
ATOM 716 N N . VAL A 1 95 ? 44.681 10.196 -36.778 1.00 96.44 95 VAL A N 1
ATOM 717 C CA . VAL A 1 95 ? 43.799 11.208 -36.174 1.00 96.44 95 VAL A CA 1
ATOM 718 C C . VAL A 1 95 ? 42.347 10.725 -36.160 1.00 96.44 95 VAL A C 1
ATOM 720 O O . VAL A 1 95 ? 41.664 10.899 -35.149 1.00 96.44 95 VAL A O 1
ATOM 723 N N . GLY A 1 96 ? 41.895 10.054 -37.223 1.00 96.25 96 GLY A N 1
ATOM 724 C CA . GLY A 1 96 ? 40.588 9.401 -37.291 1.00 96.25 96 GLY A CA 1
ATOM 725 C C . GLY A 1 96 ? 40.406 8.380 -36.170 1.00 96.25 96 GLY A C 1
ATOM 726 O O . GLY A 1 96 ? 39.462 8.486 -35.389 1.00 96.25 96 GLY A O 1
ATOM 727 N N . LYS A 1 97 ? 41.376 7.477 -35.990 1.00 96.25 97 LYS A N 1
ATOM 728 C CA . LYS A 1 97 ? 41.377 6.482 -34.902 1.00 96.25 97 LYS A CA 1
ATOM 729 C C . LYS A 1 97 ? 41.374 7.111 -33.507 1.00 96.25 97 LYS A C 1
ATOM 731 O O . LYS A 1 97 ? 40.751 6.571 -32.594 1.00 96.25 97 LYS A O 1
ATOM 736 N N . ILE A 1 98 ? 42.078 8.228 -33.307 1.00 96.38 98 ILE A N 1
ATOM 737 C CA . ILE A 1 98 ? 42.074 8.955 -32.026 1.00 96.38 98 ILE A CA 1
ATOM 738 C C . ILE A 1 98 ? 40.696 9.565 -31.765 1.00 96.38 98 ILE A C 1
ATOM 740 O O . ILE A 1 98 ? 40.168 9.424 -30.661 1.00 96.38 98 ILE A O 1
ATOM 744 N N . LYS A 1 99 ? 40.096 10.200 -32.777 1.00 96.31 99 LYS A N 1
ATOM 745 C CA . LYS A 1 99 ? 38.761 10.792 -32.673 1.00 96.31 99 LYS A CA 1
ATOM 746 C C . LYS A 1 99 ? 37.698 9.735 -32.383 1.00 96.31 99 LYS A C 1
ATOM 748 O O . LYS A 1 99 ? 36.914 9.918 -31.463 1.00 96.31 99 LYS A O 1
ATOM 753 N N . GLU A 1 100 ? 37.720 8.608 -33.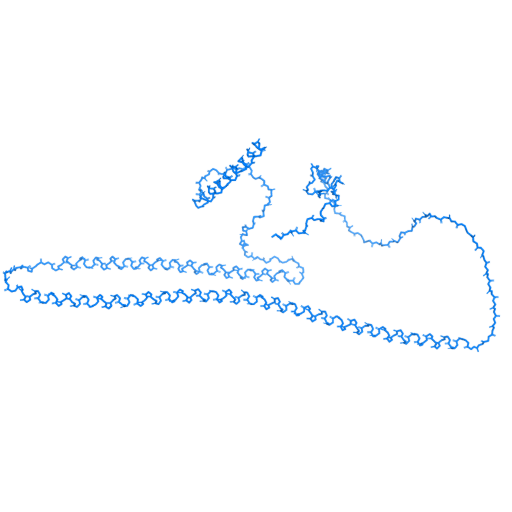090 1.00 96.94 100 GLU A N 1
ATOM 754 C CA . GLU A 1 10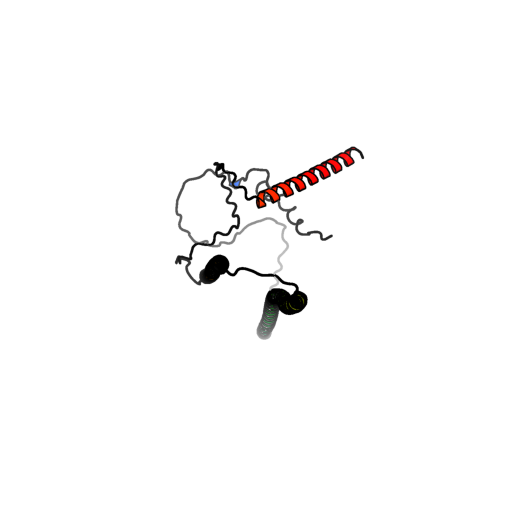0 ? 36.793 7.497 -32.848 1.00 96.94 100 GLU A CA 1
ATOM 755 C C . GLU A 1 100 ? 36.898 6.954 -31.420 1.00 96.94 100 GLU A C 1
ATOM 757 O O . GLU A 1 100 ? 35.877 6.702 -30.783 1.00 96.94 100 GLU A O 1
ATOM 762 N N . LYS A 1 101 ? 38.118 6.811 -30.884 1.00 95.94 101 LYS A N 1
ATOM 763 C CA . LYS A 1 101 ? 38.318 6.399 -29.486 1.00 95.94 101 LYS A CA 1
ATOM 764 C C . LYS A 1 101 ? 37.776 7.433 -28.503 1.00 95.94 101 LYS A C 1
ATOM 766 O O . LYS A 1 101 ? 37.061 7.057 -27.582 1.00 95.94 101 LYS A O 1
ATOM 771 N N . HIS A 1 102 ? 38.069 8.714 -28.718 1.00 96.88 102 HIS A N 1
ATOM 772 C CA . HIS A 1 102 ? 37.564 9.793 -27.873 1.00 96.88 102 HIS A CA 1
ATOM 773 C C . HIS A 1 102 ? 36.030 9.853 -27.892 1.00 96.88 102 HIS A C 1
ATOM 775 O O . HIS A 1 102 ? 35.401 9.886 -26.838 1.00 96.88 102 HIS A O 1
ATOM 781 N N . ASP A 1 103 ? 35.414 9.794 -29.073 1.00 95.88 103 ASP A N 1
ATOM 782 C CA . ASP A 1 103 ? 33.959 9.800 -29.222 1.00 95.88 103 ASP A CA 1
ATOM 783 C C . ASP A 1 103 ? 33.331 8.547 -28.586 1.00 95.88 103 ASP A C 1
ATOM 785 O O . ASP A 1 103 ? 32.290 8.637 -27.931 1.00 95.88 103 ASP A O 1
ATOM 789 N N . ALA A 1 104 ? 33.987 7.385 -28.696 1.00 96.50 104 ALA A N 1
ATOM 790 C CA . ALA A 1 104 ? 33.564 6.161 -28.022 1.00 96.50 104 ALA A CA 1
ATOM 791 C C . ALA A 1 104 ? 33.659 6.267 -26.491 1.00 96.50 104 ALA A C 1
ATOM 793 O O . ALA A 1 104 ? 32.768 5.783 -25.793 1.00 96.50 104 ALA A O 1
ATOM 794 N N . ASP A 1 105 ? 34.701 6.897 -25.952 1.00 94.44 105 ASP A N 1
ATOM 795 C CA . ASP A 1 105 ? 34.872 7.066 -24.508 1.00 94.44 105 ASP A CA 1
ATOM 796 C C . ASP A 1 105 ? 33.896 8.109 -23.942 1.00 94.44 105 ASP A C 1
ATOM 798 O O . ASP A 1 105 ? 33.231 7.839 -22.940 1.00 94.44 105 ASP A O 1
ATOM 802 N N . VAL A 1 106 ? 33.667 9.218 -24.653 1.00 97.56 106 VAL A N 1
ATOM 803 C CA . VAL A 1 106 ? 32.602 10.185 -24.330 1.00 97.56 106 VAL A CA 1
ATOM 804 C C . VAL A 1 106 ? 31.222 9.517 -24.368 1.00 97.56 106 VAL A C 1
ATOM 806 O O . VAL A 1 106 ? 30.390 9.744 -23.484 1.00 97.56 106 VAL A O 1
ATOM 809 N N . ALA A 1 107 ? 30.964 8.650 -25.353 1.00 96.19 107 ALA A N 1
ATOM 810 C CA . ALA A 1 107 ? 29.710 7.906 -25.437 1.00 96.19 107 ALA A CA 1
ATOM 811 C C . ALA A 1 107 ? 29.531 6.930 -24.261 1.00 96.19 107 ALA A C 1
ATOM 813 O O . ALA A 1 107 ? 28.426 6.835 -23.717 1.00 96.19 107 ALA A O 1
ATOM 814 N N . LYS A 1 108 ? 30.598 6.243 -23.828 1.00 95.75 108 LYS A N 1
ATOM 815 C CA . LYS A 1 108 ? 30.571 5.374 -22.638 1.00 95.75 108 LYS A CA 1
ATOM 816 C C . LYS A 1 108 ? 30.300 6.174 -21.368 1.00 95.75 108 LYS A C 1
ATOM 818 O O . LYS A 1 108 ? 29.433 5.778 -20.595 1.00 95.75 108 LYS A O 1
ATOM 823 N N . GLU A 1 109 ? 30.970 7.308 -21.164 1.00 94.75 109 GLU A N 1
ATOM 824 C CA . GLU A 1 109 ? 30.723 8.162 -19.995 1.00 94.75 109 GLU A CA 1
ATOM 825 C C . GLU A 1 109 ? 29.283 8.681 -19.952 1.00 94.75 109 GLU A C 1
ATOM 827 O O . GLU A 1 109 ? 28.637 8.672 -18.901 1.00 94.75 109 GLU A O 1
ATOM 832 N N . LEU A 1 110 ? 28.745 9.102 -21.099 1.00 97.00 110 LEU A N 1
ATOM 833 C CA . LEU A 1 110 ? 27.356 9.538 -21.195 1.00 97.00 110 LEU A CA 1
ATOM 834 C C . LEU A 1 110 ? 26.382 8.386 -20.908 1.00 97.00 110 LEU A C 1
ATOM 836 O O . LEU A 1 110 ? 25.346 8.603 -20.276 1.00 97.00 110 LEU A O 1
ATOM 840 N N . ALA A 1 111 ? 26.696 7.169 -21.359 1.00 95.81 111 ALA A N 1
ATOM 841 C CA . ALA 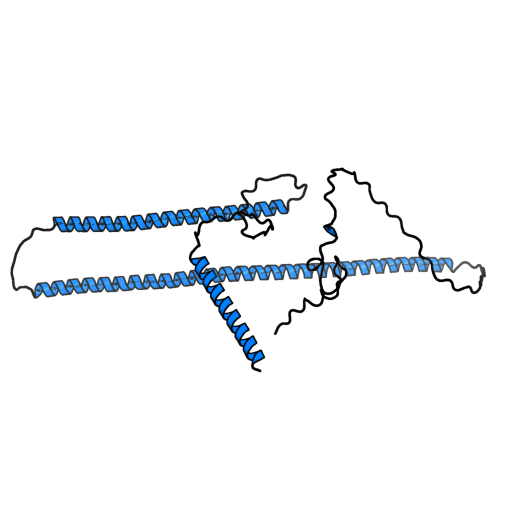A 1 111 ? 25.898 5.982 -21.069 1.00 95.81 111 ALA A CA 1
ATOM 842 C C . ALA A 1 111 ? 25.909 5.639 -19.570 1.00 95.81 111 ALA A C 1
ATOM 844 O O . ALA A 1 111 ? 24.846 5.374 -19.008 1.00 95.81 111 ALA A O 1
ATOM 845 N N . VAL A 1 112 ? 27.069 5.725 -18.907 1.00 97.19 112 VAL A N 1
ATOM 846 C CA . VAL A 1 112 ? 27.195 5.524 -17.453 1.00 97.19 112 VAL A CA 1
ATOM 847 C C . VAL A 1 112 ? 26.373 6.562 -16.687 1.00 97.19 112 VAL A C 1
ATOM 849 O O . VAL A 1 112 ? 25.548 6.181 -15.860 1.00 97.19 112 VAL A O 1
ATOM 852 N N . LYS A 1 113 ? 26.494 7.853 -17.022 1.00 96.19 113 LYS A N 1
ATOM 853 C CA . LYS A 1 113 ? 25.711 8.926 -16.376 1.00 96.19 113 LYS A CA 1
ATOM 854 C C . LYS A 1 113 ? 24.200 8.720 -16.532 1.00 96.19 113 LYS A C 1
ATOM 856 O O . LYS A 1 113 ? 23.450 8.863 -15.569 1.00 96.19 113 LYS A O 1
ATOM 861 N N . LYS A 1 114 ? 23.736 8.332 -17.725 1.00 96.12 114 LYS A N 1
ATOM 862 C CA . LYS A 1 114 ? 22.314 8.026 -17.971 1.00 96.12 114 LYS A CA 1
ATOM 863 C C . LYS A 1 114 ? 21.827 6.831 -17.148 1.00 96.12 114 LYS A C 1
ATOM 865 O O . LYS A 1 114 ? 20.701 6.849 -16.652 1.00 96.12 114 LYS A O 1
ATOM 870 N N . GLU A 1 115 ? 22.658 5.806 -16.994 1.00 95.12 115 GLU A N 1
ATOM 871 C CA . GLU A 1 115 ? 22.338 4.628 -16.187 1.00 95.12 115 GLU A CA 1
ATOM 872 C C . GLU A 1 115 ? 22.306 4.949 -14.684 1.00 95.12 115 GLU A C 1
ATOM 874 O O . GLU A 1 115 ? 21.407 4.498 -13.974 1.00 95.12 115 GLU A O 1
ATOM 879 N N . GLU A 1 116 ? 23.225 5.781 -14.193 1.00 95.81 116 GLU A N 1
ATOM 880 C CA . GLU A 1 116 ? 23.215 6.283 -12.814 1.00 95.81 116 GLU A CA 1
ATOM 881 C C . GLU A 1 116 ? 21.971 7.127 -12.518 1.00 95.81 116 GLU A C 1
ATOM 883 O O . GLU A 1 116 ? 21.318 6.928 -11.490 1.00 95.81 116 GLU A O 1
ATOM 888 N N . GLU A 1 117 ? 21.573 8.018 -13.430 1.00 96.56 117 GLU A N 1
ATOM 889 C CA . GLU A 1 117 ? 20.324 8.772 -13.297 1.00 96.56 117 GLU A CA 1
ATOM 890 C C . GLU A 1 117 ? 19.093 7.861 -13.285 1.00 96.56 117 GLU A C 1
ATOM 892 O O . GLU A 1 117 ? 18.153 8.097 -12.519 1.00 96.56 117 GLU A O 1
ATOM 897 N N . ARG A 1 118 ? 19.084 6.807 -14.111 1.00 94.75 118 ARG A N 1
ATOM 898 C CA . ARG A 1 118 ? 18.006 5.811 -14.130 1.00 94.75 118 ARG A CA 1
ATOM 899 C C . ARG A 1 118 ? 17.912 5.085 -12.788 1.00 94.75 118 ARG A C 1
ATOM 901 O O . ARG A 1 118 ? 16.825 5.025 -12.217 1.00 94.75 118 ARG A O 1
ATOM 908 N N . LYS A 1 119 ? 19.044 4.628 -12.245 1.00 96.19 119 LYS A N 1
ATOM 909 C CA . LYS A 1 119 ? 19.121 3.997 -10.916 1.00 96.19 119 LYS A CA 1
ATOM 910 C C . LYS A 1 119 ? 18.693 4.949 -9.801 1.00 96.19 119 LYS A C 1
ATOM 912 O O . LYS A 1 119 ? 17.971 4.547 -8.895 1.00 96.19 119 LYS A O 1
ATOM 917 N N . LYS A 1 120 ? 19.077 6.227 -9.877 1.00 96.62 120 LYS A N 1
ATOM 918 C CA . LYS A 1 120 ? 18.660 7.253 -8.909 1.00 96.62 120 LYS A CA 1
ATOM 919 C C . LYS A 1 120 ? 17.145 7.468 -8.926 1.00 96.62 120 LYS A C 1
ATOM 921 O O . LYS A 1 120 ? 16.542 7.580 -7.861 1.00 96.62 120 LYS A O 1
ATOM 926 N N . LYS A 1 121 ? 16.524 7.499 -10.111 1.00 94.94 121 LYS A N 1
ATOM 927 C CA . LYS A 1 121 ? 15.061 7.604 -10.262 1.00 94.94 121 LYS A CA 1
ATOM 928 C C . LYS A 1 121 ? 14.342 6.375 -9.709 1.00 94.94 121 LYS A C 1
ATOM 930 O O . LYS A 1 121 ? 13.342 6.530 -9.018 1.00 94.94 121 LYS A O 1
ATOM 935 N N . GLU A 1 122 ? 14.861 5.179 -9.977 1.00 93.81 122 GLU A N 1
ATOM 936 C CA . GLU A 1 122 ? 14.306 3.926 -9.456 1.00 93.81 122 GLU A CA 1
ATOM 937 C C . GLU A 1 122 ? 14.381 3.867 -7.925 1.00 93.81 122 GLU A C 1
ATOM 939 O O . GLU A 1 122 ? 13.362 3.634 -7.280 1.00 93.81 122 GLU A O 1
ATOM 944 N N . LYS A 1 123 ? 15.538 4.201 -7.341 1.00 95.25 123 LYS A N 1
ATOM 945 C CA . LYS A 1 123 ? 15.712 4.272 -5.884 1.00 95.25 123 LYS A CA 1
ATOM 946 C C . LYS A 1 123 ? 14.792 5.312 -5.237 1.00 95.25 123 LYS A C 1
ATOM 948 O O . LYS A 1 123 ? 14.167 5.028 -4.226 1.00 95.25 123 LYS A O 1
ATOM 953 N N . ALA A 1 124 ? 14.656 6.499 -5.832 1.00 95.88 124 ALA A N 1
ATOM 954 C CA . ALA A 1 124 ? 13.762 7.535 -5.309 1.00 95.88 124 ALA A CA 1
ATOM 955 C C . ALA A 1 124 ? 12.278 7.114 -5.337 1.00 95.88 124 ALA A C 1
ATOM 957 O O . ALA A 1 124 ? 11.515 7.454 -4.430 1.00 95.88 124 ALA A O 1
ATOM 958 N N . GLU A 1 125 ? 11.869 6.373 -6.367 1.00 95.50 125 GLU A N 1
ATOM 959 C CA . GLU A 1 125 ? 10.526 5.799 -6.487 1.00 95.50 125 GLU A CA 1
ATOM 960 C C . GLU A 1 125 ? 10.307 4.640 -5.500 1.00 95.50 125 GLU A C 1
ATOM 962 O O . GLU A 1 125 ? 9.231 4.529 -4.912 1.00 95.50 125 GLU A O 1
ATOM 967 N N . GLU A 1 126 ? 11.315 3.798 -5.270 1.00 95.06 126 GLU A N 1
ATOM 968 C CA . GLU A 1 126 ? 11.281 2.757 -4.238 1.00 95.06 126 GLU A CA 1
ATOM 969 C C . GLU A 1 126 ? 11.171 3.364 -2.832 1.00 95.06 126 GLU A C 1
ATOM 971 O O . GLU A 1 126 ? 10.289 2.975 -2.064 1.00 95.06 126 GLU A O 1
ATOM 976 N N . ASP A 1 127 ? 11.961 4.397 -2.534 1.00 94.06 127 ASP A N 1
ATOM 977 C CA . ASP A 1 127 ? 11.890 5.141 -1.274 1.00 94.06 127 ASP A CA 1
ATOM 978 C C . ASP A 1 127 ? 10.514 5.800 -1.086 1.00 94.06 127 ASP A C 1
ATOM 980 O O . ASP A 1 127 ? 9.976 5.821 0.022 1.00 94.06 127 ASP A O 1
ATOM 984 N N . ARG A 1 128 ? 9.897 6.316 -2.163 1.00 95.12 128 ARG A N 1
ATOM 985 C CA . ARG A 1 128 ? 8.521 6.845 -2.119 1.00 95.12 128 ARG A CA 1
ATOM 986 C C . ARG A 1 128 ? 7.522 5.753 -1.738 1.00 95.12 128 ARG A C 1
ATOM 988 O O . ARG A 1 128 ? 6.691 5.972 -0.860 1.00 95.12 128 ARG A O 1
ATOM 995 N N . ARG A 1 129 ? 7.624 4.570 -2.349 1.00 94.62 129 ARG A N 1
ATOM 996 C CA . ARG A 1 129 ? 6.751 3.426 -2.036 1.00 94.62 129 ARG A CA 1
ATOM 997 C C . ARG A 1 129 ? 6.936 2.935 -0.605 1.00 94.62 129 ARG A C 1
ATOM 999 O O . ARG A 1 129 ? 5.956 2.533 0.022 1.00 94.62 129 ARG A O 1
ATOM 1006 N N . LEU A 1 130 ? 8.168 2.951 -0.098 1.00 93.62 130 LEU A N 1
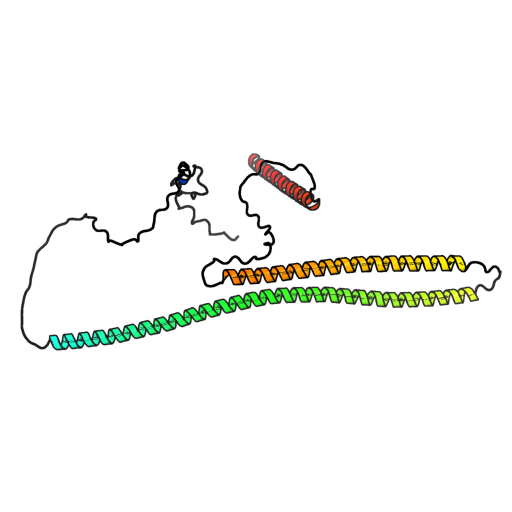ATOM 1007 C CA . LEU A 1 130 ? 8.460 2.563 1.277 1.00 93.62 130 LEU A CA 1
ATOM 1008 C C . LEU A 1 130 ? 7.866 3.564 2.270 1.00 93.62 130 LEU A C 1
ATOM 1010 O O . LEU A 1 130 ? 7.206 3.129 3.207 1.00 93.62 130 LEU A O 1
ATOM 1014 N N . ARG A 1 131 ? 8.000 4.875 2.022 1.00 92.38 131 ARG A N 1
ATOM 1015 C CA . ARG A 1 131 ? 7.356 5.913 2.847 1.00 92.38 131 ARG A CA 1
ATOM 1016 C C . ARG A 1 131 ? 5.838 5.757 2.881 1.00 92.38 131 ARG A C 1
ATOM 1018 O O . ARG A 1 131 ? 5.269 5.673 3.957 1.00 92.38 131 ARG A O 1
ATOM 1025 N N . GLU A 1 132 ? 5.187 5.584 1.731 1.00 92.94 132 GLU A N 1
ATOM 1026 C CA . GLU A 1 132 ? 3.732 5.348 1.669 1.00 92.94 132 GLU A CA 1
ATOM 1027 C C . GLU A 1 132 ? 3.302 4.037 2.353 1.00 92.94 132 GLU A C 1
ATOM 1029 O O . GLU A 1 132 ? 2.152 3.884 2.774 1.00 92.94 132 GLU A O 1
ATOM 1034 N N . LYS A 1 133 ? 4.186 3.031 2.418 1.00 94.88 133 LYS A N 1
ATOM 1035 C CA . LYS A 1 133 ? 3.943 1.797 3.178 1.00 94.88 133 LYS A CA 1
ATOM 1036 C C . LYS A 1 133 ? 4.073 2.049 4.675 1.00 94.88 133 LYS A C 1
ATOM 1038 O O . LYS A 1 133 ? 3.192 1.625 5.415 1.00 94.88 133 LYS A O 1
ATOM 1043 N N . GLN A 1 134 ? 5.126 2.748 5.081 1.00 95.81 134 GLN A N 1
ATOM 1044 C CA . GLN A 1 134 ? 5.387 3.099 6.468 1.00 95.81 134 GLN A CA 1
ATOM 1045 C C . GLN A 1 134 ? 4.276 3.991 7.027 1.00 95.81 134 GLN A C 1
ATOM 1047 O O . GLN A 1 134 ? 3.710 3.650 8.050 1.00 95.81 134 GLN A O 1
ATOM 1052 N N . GLU A 1 135 ? 3.835 5.023 6.305 1.00 95.75 135 GLU A N 1
ATOM 1053 C CA . GLU A 1 135 ? 2.709 5.874 6.720 1.00 95.75 135 GLU A CA 1
ATOM 1054 C C . GLU A 1 135 ? 1.413 5.077 6.937 1.00 95.75 135 GLU A C 1
ATOM 1056 O O . GLU A 1 135 ? 0.655 5.348 7.868 1.00 95.75 135 GLU A O 1
ATOM 1061 N N . ARG A 1 136 ? 1.151 4.059 6.104 1.00 95.44 136 ARG A N 1
ATOM 1062 C CA . ARG A 1 136 ? 0.001 3.159 6.296 1.00 95.44 136 ARG A CA 1
ATOM 1063 C C . ARG A 1 136 ? 0.150 2.288 7.539 1.00 95.44 136 ARG A C 1
ATOM 1065 O O . ARG A 1 136 ? -0.848 2.031 8.210 1.00 95.44 136 ARG A O 1
ATOM 1072 N N . GLU A 1 137 ? 1.354 1.801 7.813 1.00 95.69 137 GLU A N 1
ATOM 1073 C CA . GLU A 1 137 ? 1.659 1.005 9.005 1.00 95.69 137 GLU A CA 1
ATOM 1074 C C . GLU A 1 137 ? 1.578 1.863 10.273 1.00 95.69 137 GLU A C 1
ATOM 1076 O O . GLU A 1 137 ? 0.888 1.478 11.213 1.00 95.69 137 GLU A O 1
ATOM 1081 N N . ASP A 1 138 ? 2.155 3.062 10.256 1.00 95.88 138 ASP A N 1
ATOM 1082 C CA . ASP A 1 138 ? 2.096 4.045 11.338 1.00 95.88 138 ASP A CA 1
ATOM 1083 C C . ASP A 1 138 ? 0.654 4.474 11.619 1.00 95.88 138 ASP A C 1
ATOM 1085 O O . ASP A 1 138 ? 0.239 4.570 12.774 1.00 95.88 138 ASP A O 1
ATOM 1089 N N . TRP A 1 139 ? -0.162 4.658 10.576 1.00 96.19 139 TRP A N 1
ATOM 1090 C CA . TRP A 1 139 ? -1.586 4.940 10.744 1.00 96.19 139 TRP A CA 1
ATOM 1091 C C . TRP A 1 139 ? -2.329 3.777 11.419 1.00 96.19 139 TRP A C 1
ATOM 1093 O O . TRP A 1 139 ? -3.163 4.004 12.297 1.00 96.19 139 TRP A O 1
ATOM 1103 N N . GLN A 1 140 ? -2.011 2.527 11.065 1.00 95.31 140 GLN A N 1
ATOM 1104 C CA . GLN A 1 140 ? -2.586 1.353 11.733 1.00 95.31 140 GLN A CA 1
ATOM 1105 C C . GLN A 1 140 ? -2.113 1.212 13.182 1.00 95.31 140 GLN A C 1
ATOM 1107 O O . GLN A 1 140 ? -2.913 0.843 14.043 1.00 95.31 140 GLN A O 1
ATOM 1112 N N . LEU A 1 141 ? -0.839 1.496 13.460 1.00 97.62 141 LEU A N 1
ATOM 1113 C CA . LEU A 1 141 ? -0.295 1.500 14.816 1.00 97.62 141 LEU A CA 1
ATOM 1114 C C . LEU A 1 141 ? -0.971 2.570 15.666 1.00 97.62 141 LEU A C 1
ATOM 1116 O O . LEU A 1 141 ? -1.468 2.249 16.740 1.00 97.62 141 LEU A O 1
ATOM 1120 N N . LYS A 1 142 ? -1.110 3.790 15.143 1.00 97.75 142 LYS A N 1
ATOM 1121 C CA . LYS A 1 142 ? -1.815 4.880 15.820 1.00 97.75 142 LYS A CA 1
ATOM 1122 C C . LYS A 1 142 ? -3.275 4.535 16.106 1.00 97.75 142 LYS A C 1
ATOM 1124 O O . LYS A 1 142 ? -3.770 4.816 17.189 1.00 97.75 142 LYS A O 1
ATOM 1129 N N . MET A 1 143 ? -3.966 3.898 15.160 1.00 96.75 143 MET A N 1
ATOM 1130 C CA . MET A 1 143 ? -5.341 3.435 15.375 1.00 96.75 143 MET A CA 1
ATOM 1131 C C . MET A 1 143 ? -5.414 2.356 16.465 1.00 96.75 143 MET A C 1
ATOM 1133 O O . MET A 1 143 ? -6.314 2.376 17.300 1.00 96.75 143 MET A O 1
ATOM 1137 N N . ARG A 1 144 ? -4.468 1.409 16.475 1.00 95.31 144 ARG A N 1
ATOM 1138 C CA . ARG A 1 144 ? -4.373 0.377 17.519 1.00 95.31 144 ARG A CA 1
ATOM 1139 C C . ARG A 1 144 ? -4.111 0.999 18.887 1.00 95.31 144 ARG A C 1
ATOM 1141 O O . ARG A 1 144 ? -4.728 0.580 19.858 1.00 95.31 144 ARG A O 1
ATOM 1148 N N . GLU A 1 145 ? -3.212 1.970 18.952 1.00 97.31 145 GLU A N 1
ATOM 1149 C CA . GLU A 1 145 ? -2.863 2.685 20.175 1.00 97.31 145 GLU A CA 1
ATOM 1150 C C . GLU A 1 145 ? -4.047 3.504 20.705 1.00 97.31 145 GLU A C 1
ATOM 1152 O O . GLU A 1 145 ? -4.356 3.403 21.887 1.00 97.31 145 GLU A O 1
ATOM 1157 N N . ASP A 1 146 ? -4.783 4.214 19.841 1.00 97.69 146 ASP A N 1
ATOM 1158 C CA . ASP A 1 146 ? -6.013 4.928 20.223 1.00 97.69 146 ASP A CA 1
ATOM 1159 C C . ASP A 1 146 ? -7.074 3.970 20.785 1.00 97.69 146 ASP A C 1
ATOM 1161 O O . ASP A 1 146 ? -7.654 4.216 21.844 1.00 97.69 146 ASP A O 1
ATOM 1165 N N . LEU A 1 147 ? -7.290 2.827 20.124 1.00 97.06 147 LEU A N 1
ATOM 1166 C CA . LEU A 1 147 ? -8.209 1.800 20.617 1.00 97.06 147 LEU A CA 1
ATOM 1167 C C . LEU A 1 147 ? -7.759 1.223 21.963 1.00 97.06 147 LEU A C 1
ATOM 1169 O O . LEU A 1 147 ? -8.597 1.036 22.846 1.00 97.06 147 LEU A O 1
ATOM 1173 N N . ASN A 1 148 ? -6.461 0.966 22.135 1.00 97.00 148 ASN A N 1
ATOM 1174 C CA . ASN A 1 148 ? -5.916 0.444 23.384 1.00 97.00 148 ASN A CA 1
ATOM 1175 C C . ASN A 1 148 ? -6.016 1.473 24.520 1.00 97.00 148 ASN A C 1
ATOM 1177 O O . ASN A 1 148 ? -6.468 1.134 25.605 1.00 97.00 148 ASN A O 1
ATOM 1181 N N . SER A 1 149 ? -5.708 2.743 24.254 1.00 98.31 149 SER A N 1
ATOM 1182 C CA . SER A 1 149 ? -5.847 3.829 25.231 1.00 98.31 149 SER A CA 1
ATOM 1183 C C . SER A 1 149 ? -7.303 4.013 25.673 1.00 98.31 149 SER A C 1
ATOM 1185 O O . SER A 1 149 ? -7.601 4.147 26.861 1.00 98.31 149 SER A O 1
ATOM 1187 N N . ARG A 1 150 ? -8.251 3.948 24.729 1.00 97.44 150 ARG A N 1
ATOM 1188 C CA . ARG A 1 150 ? -9.687 3.989 25.048 1.00 97.44 150 ARG A CA 1
ATOM 1189 C C . ARG A 1 150 ? -10.130 2.776 25.859 1.00 97.44 150 ARG A C 1
ATOM 1191 O O . ARG A 1 150 ? -10.996 2.924 26.718 1.00 97.44 150 ARG A O 1
ATOM 1198 N N . TRP A 1 151 ? -9.565 1.604 25.582 1.00 95.81 151 TRP A N 1
ATOM 1199 C CA . TRP A 1 151 ? -9.820 0.386 26.344 1.00 95.81 151 TRP A CA 1
ATOM 1200 C C . TRP A 1 151 ? -9.293 0.490 27.780 1.00 95.81 151 TRP A C 1
ATOM 1202 O O . TRP A 1 151 ? -10.058 0.264 28.713 1.00 95.81 151 TRP A O 1
ATOM 1212 N N . GLU A 1 152 ? -8.053 0.939 27.969 1.00 97.31 152 GLU A N 1
ATOM 1213 C CA . GLU A 1 152 ? -7.464 1.190 29.293 1.00 97.31 152 GLU A CA 1
ATOM 1214 C C . GLU A 1 152 ? -8.311 2.181 30.105 1.00 97.31 152 GLU A C 1
ATOM 1216 O O . GLU A 1 152 ? -8.651 1.917 31.257 1.00 97.31 152 GLU A O 1
ATOM 1221 N N . ALA A 1 153 ? -8.789 3.260 29.477 1.00 97.31 153 ALA A N 1
ATOM 1222 C CA . ALA A 1 153 ? -9.682 4.216 30.131 1.00 97.31 153 ALA A CA 1
ATOM 1223 C C . ALA A 1 153 ? -11.043 3.616 30.544 1.00 97.31 153 ALA A C 1
ATOM 1225 O O . ALA A 1 153 ? -11.693 4.126 31.463 1.00 97.31 153 ALA A O 1
ATOM 1226 N N . VAL A 1 154 ? -11.522 2.574 29.856 1.00 97.62 154 VAL A N 1
ATOM 1227 C CA . VAL A 1 154 ? -12.727 1.828 30.253 1.00 97.62 154 VAL A CA 1
ATOM 1228 C C . VAL A 1 154 ? -12.415 0.897 31.421 1.00 97.62 154 VAL A C 1
ATOM 1230 O O . VAL A 1 154 ? -13.187 0.896 32.380 1.00 97.62 154 VAL A O 1
ATOM 1233 N N . CYS A 1 155 ? -11.293 0.173 31.384 1.00 95.44 155 CYS A N 1
ATOM 1234 C CA . CYS A 1 155 ? -10.828 -0.656 32.500 1.00 95.44 155 CYS A CA 1
ATOM 1235 C C . CYS A 1 155 ? -10.713 0.163 33.794 1.00 95.44 155 CYS A C 1
ATOM 1237 O O . CYS A 1 155 ? -11.337 -0.189 34.791 1.00 95.44 155 CYS A O 1
ATOM 1239 N N . ASP A 1 156 ? -10.068 1.332 33.745 1.00 96.75 156 ASP A N 1
ATOM 1240 C CA . ASP A 1 156 ? -9.939 2.231 34.900 1.00 96.75 156 ASP A CA 1
ATOM 1241 C C . ASP A 1 156 ? -11.293 2.677 35.478 1.00 96.75 156 ASP A C 1
ATOM 1243 O O . ASP A 1 156 ? -11.440 2.882 36.687 1.00 96.75 156 ASP A O 1
ATOM 1247 N N . LYS A 1 157 ? -12.301 2.882 34.620 1.00 96.31 157 LYS A N 1
ATOM 1248 C CA . LYS A 1 157 ? -13.656 3.257 35.055 1.00 96.31 157 LYS A CA 1
ATOM 1249 C C . LYS A 1 157 ? -14.386 2.092 35.707 1.00 96.31 157 LYS A C 1
ATOM 1251 O O . LYS A 1 157 ? -15.131 2.326 36.656 1.00 96.31 157 LYS A O 1
ATOM 1256 N N . ILE A 1 158 ? -14.191 0.875 35.202 1.00 95.75 158 ILE A N 1
ATOM 1257 C CA . ILE A 1 158 ? -14.747 -0.338 35.807 1.00 95.75 158 ILE A CA 1
ATOM 1258 C C . ILE A 1 158 ? -14.136 -0.525 37.199 1.00 95.75 158 ILE A C 1
ATOM 1260 O O . ILE A 1 158 ? -14.883 -0.594 38.169 1.00 95.75 158 ILE A O 1
ATOM 1264 N N . ASP A 1 159 ? -12.811 -0.431 37.325 1.00 94.75 159 ASP A N 1
ATOM 1265 C CA . ASP A 1 159 ? -12.112 -0.572 38.609 1.00 94.75 159 ASP A CA 1
ATOM 1266 C C . ASP A 1 159 ? -12.543 0.481 39.643 1.00 94.75 159 ASP A C 1
ATOM 1268 O O . ASP A 1 159 ? -12.686 0.186 40.833 1.00 94.75 159 ASP A O 1
ATOM 1272 N N . LYS A 1 160 ? -12.763 1.733 39.213 1.00 94.56 160 LYS A N 1
ATOM 1273 C CA . LYS A 1 160 ? -13.300 2.796 40.084 1.00 94.56 160 LYS A CA 1
ATOM 1274 C C . LYS A 1 160 ? -14.728 2.495 40.527 1.00 94.56 160 LYS A C 1
ATOM 1276 O O . LYS A 1 160 ? -15.023 2.587 41.716 1.00 94.56 160 LYS A O 1
ATOM 1281 N N . LYS A 1 161 ? -15.591 2.093 39.593 1.00 93.88 161 LYS A N 1
ATOM 1282 C CA . LYS A 1 161 ? -16.982 1.744 39.893 1.00 93.88 161 LYS A CA 1
ATOM 1283 C C . LYS A 1 161 ? -17.068 0.552 40.844 1.00 93.88 161 LYS A C 1
ATOM 1285 O O . LYS A 1 161 ? -17.914 0.547 41.731 1.00 93.88 161 LYS A O 1
ATOM 1290 N N . ASP A 1 162 ? -16.187 -0.431 40.705 1.00 92.62 162 ASP A N 1
ATOM 1291 C CA . ASP A 1 162 ? -16.147 -1.585 41.601 1.00 92.62 162 ASP A CA 1
ATOM 1292 C C . ASP A 1 162 ? -15.705 -1.195 43.017 1.00 92.62 162 ASP A C 1
ATOM 1294 O O . ASP A 1 162 ? -16.275 -1.686 43.991 1.00 92.62 162 ASP A O 1
ATOM 1298 N N . LYS A 1 163 ? -14.767 -0.249 43.168 1.00 92.38 163 LYS A N 1
ATOM 1299 C CA . LYS A 1 163 ? -14.418 0.328 44.481 1.00 92.38 163 LYS A CA 1
ATOM 1300 C C . LYS A 1 163 ? -15.601 1.059 45.118 1.00 92.38 163 LYS A C 1
ATOM 1302 O O . LYS A 1 163 ? -15.928 0.768 46.265 1.00 92.38 163 LYS A O 1
ATOM 1307 N N . GLU A 1 164 ? -16.280 1.927 44.371 1.00 93.19 164 GLU A N 1
ATOM 1308 C CA . GLU A 1 164 ? -17.475 2.642 44.845 1.00 93.19 164 GLU A CA 1
ATOM 1309 C C . GLU A 1 164 ? -18.604 1.671 45.225 1.00 93.19 164 GLU A C 1
ATOM 1311 O O . GLU A 1 164 ? -19.212 1.804 46.285 1.00 93.19 164 GLU A O 1
ATOM 1316 N N . ASN A 1 165 ? -18.855 0.644 44.407 1.00 89.31 165 ASN A N 1
ATOM 1317 C CA . ASN A 1 165 ? -19.833 -0.398 44.714 1.00 89.31 165 ASN A CA 1
ATOM 1318 C C . ASN A 1 165 ? -19.483 -1.128 46.019 1.00 89.31 165 ASN A C 1
ATOM 1320 O O . ASN A 1 165 ? -20.372 -1.358 46.836 1.00 89.31 165 ASN A O 1
ATOM 1324 N N . ASN A 1 166 ? -18.204 -1.452 46.236 1.00 90.69 166 ASN A N 1
ATOM 1325 C CA . ASN A 1 166 ? -17.722 -2.094 47.463 1.00 90.69 166 ASN A CA 1
ATOM 1326 C C . ASN A 1 166 ? -17.832 -1.189 48.704 1.00 90.69 166 ASN A C 1
ATOM 1328 O O . ASN A 1 166 ? -18.013 -1.671 49.821 1.00 90.69 166 ASN A O 1
ATOM 1332 N N . GLU A 1 167 ? -17.710 0.127 48.547 1.00 92.31 167 GLU A N 1
ATOM 1333 C CA . GLU A 1 167 ? -17.962 1.081 49.631 1.00 92.31 167 GLU A CA 1
ATOM 1334 C C . GLU A 1 167 ? -19.459 1.198 49.925 1.00 92.31 167 GLU A C 1
ATOM 1336 O O . GLU A 1 167 ? -19.871 1.172 51.085 1.00 92.31 167 GLU A O 1
ATOM 1341 N N . VAL A 1 168 ? -20.293 1.248 48.884 1.00 90.94 168 VAL A N 1
ATOM 1342 C CA . VAL A 1 168 ? -21.753 1.273 49.015 1.00 90.94 168 VAL A CA 1
ATOM 1343 C C . VAL A 1 168 ? -22.268 0.002 49.692 1.00 90.94 168 VAL A C 1
ATOM 1345 O O . VAL A 1 168 ? -23.168 0.096 50.525 1.00 90.94 168 VAL A O 1
ATOM 1348 N N . THR A 1 169 ? -21.721 -1.178 49.386 1.00 89.12 169 THR A N 1
ATOM 1349 C CA . THR A 1 169 ? -22.094 -2.421 50.083 1.00 89.12 169 THR A CA 1
ATOM 1350 C C . THR A 1 169 ? -21.716 -2.367 51.561 1.00 89.12 169 THR A C 1
ATOM 1352 O O . THR A 1 169 ? -22.579 -2.630 52.397 1.00 89.12 169 THR A O 1
ATOM 1355 N N . LYS A 1 170 ? -20.505 -1.906 51.905 1.00 94.06 170 LYS A N 1
ATOM 1356 C CA . LYS A 1 170 ? -20.095 -1.692 53.307 1.00 94.06 170 LYS A CA 1
ATOM 1357 C C . LYS A 1 170 ? -21.002 -0.707 54.047 1.00 94.06 170 LYS A C 1
ATOM 1359 O O . LYS A 1 170 ? -21.413 -0.970 55.172 1.00 94.06 170 LYS A O 1
ATOM 1364 N N . LEU A 1 171 ? -21.349 0.419 53.422 1.00 92.62 171 LEU A N 1
ATOM 1365 C CA . LEU A 1 171 ? -22.253 1.406 54.020 1.00 92.62 171 LEU A CA 1
ATOM 1366 C C . LEU A 1 171 ? -23.662 0.839 54.219 1.00 92.62 171 LEU A C 1
ATOM 1368 O O . LEU A 1 171 ? -24.291 1.112 55.237 1.00 92.62 171 LEU A O 1
ATOM 1372 N N . ARG A 1 172 ? -24.163 0.023 53.283 1.00 89.25 172 ARG A N 1
ATOM 1373 C CA . ARG A 1 172 ? -25.458 -0.662 53.427 1.00 89.25 172 ARG A CA 1
ATOM 1374 C C . ARG A 1 172 ? -25.455 -1.655 54.586 1.00 89.25 172 ARG A C 1
ATOM 1376 O O . ARG A 1 172 ? -26.435 -1.700 55.324 1.00 89.25 172 ARG A O 1
ATOM 1383 N N . GLU A 1 173 ? -24.376 -2.415 54.759 1.00 90.06 173 GLU A N 1
ATOM 1384 C CA . GLU A 1 173 ? -24.205 -3.320 55.902 1.00 90.06 173 GLU A CA 1
ATOM 1385 C C . GLU A 1 173 ? -24.175 -2.553 57.228 1.00 90.06 173 GLU A C 1
ATOM 1387 O O . GLU A 1 173 ? -24.860 -2.938 58.176 1.00 90.06 173 GLU A O 1
ATOM 1392 N N . GLU A 1 174 ? -23.460 -1.427 57.286 1.00 90.25 174 GLU A N 1
ATOM 1393 C CA . GLU A 1 174 ? -23.395 -0.592 58.487 1.00 90.25 174 GLU A CA 1
ATOM 1394 C C . GLU A 1 174 ? -24.748 0.062 58.815 1.00 90.25 174 GLU A C 1
ATOM 1396 O O . GLU A 1 174 ? -25.187 0.039 59.966 1.00 90.25 174 GLU A O 1
ATOM 1401 N N . VAL A 1 175 ? -25.474 0.566 57.809 1.00 88.00 175 VAL A N 1
ATOM 1402 C CA . VAL A 1 175 ? -26.848 1.072 57.979 1.00 88.00 175 VAL A CA 1
ATOM 1403 C C . VAL A 1 175 ? -27.782 -0.038 58.466 1.00 88.00 175 VAL A C 1
ATOM 1405 O O . VAL A 1 175 ? -28.587 0.197 59.367 1.00 88.00 175 VAL A O 1
ATOM 1408 N N . ALA A 1 176 ? -27.665 -1.257 57.931 1.00 88.31 176 ALA A N 1
ATOM 1409 C CA . ALA A 1 176 ? -28.445 -2.401 58.397 1.00 88.31 176 ALA A CA 1
ATOM 1410 C C . ALA A 1 176 ? -28.107 -2.767 59.854 1.00 88.31 176 ALA A C 1
ATOM 1412 O O . ALA A 1 176 ? -29.014 -3.036 60.643 1.00 88.31 176 ALA A O 1
ATOM 1413 N N . ARG A 1 177 ? -26.824 -2.722 60.242 1.00 88.69 177 ARG A N 1
ATOM 1414 C CA . ARG A 1 177 ? -26.362 -2.953 61.620 1.00 88.69 177 ARG A CA 1
ATOM 1415 C C . ARG A 1 177 ? -26.942 -1.919 62.588 1.00 88.69 177 ARG A C 1
ATOM 1417 O O . ARG A 1 177 ? -27.493 -2.298 63.622 1.00 88.69 177 ARG A O 1
ATOM 1424 N N . LEU A 1 178 ? -26.872 -0.635 62.234 1.00 84.75 178 LEU A N 1
ATOM 1425 C CA . LEU A 1 178 ? -27.421 0.469 63.030 1.00 84.75 178 LEU A CA 1
ATOM 1426 C C . LEU A 1 178 ? -28.952 0.406 63.118 1.00 84.75 178 LEU A C 1
ATOM 1428 O O . LEU A 1 178 ? -29.515 0.536 64.203 1.00 84.75 178 LEU A O 1
ATOM 1432 N N . SER A 1 179 ? -29.637 0.114 62.010 1.00 82.25 179 SER A N 1
ATOM 1433 C CA . SER A 1 179 ? -31.091 -0.080 62.000 1.00 82.25 179 SER A CA 1
ATOM 1434 C C . SER A 1 179 ? -31.522 -1.255 62.880 1.00 82.25 179 SER A C 1
ATOM 1436 O O . SER A 1 179 ? -32.573 -1.184 63.510 1.00 82.25 179 SER A O 1
ATOM 1438 N N . LYS A 1 180 ? -30.726 -2.330 62.947 1.00 80.56 180 LYS A N 1
ATOM 1439 C CA . LYS A 1 180 ? -31.006 -3.499 63.793 1.00 80.56 180 LYS A CA 1
ATOM 1440 C C . LYS A 1 180 ? -30.806 -3.200 65.282 1.00 80.56 180 LYS A C 1
ATOM 1442 O O . LYS A 1 180 ? -31.559 -3.719 66.099 1.00 80.56 180 LYS A O 1
ATOM 1447 N N . MET A 1 181 ? -29.850 -2.334 65.632 1.00 71.81 181 MET A N 1
ATOM 1448 C CA . MET A 1 181 ? -29.704 -1.815 67.001 1.00 71.81 181 MET A CA 1
ATOM 1449 C C . MET A 1 181 ? -30.862 -0.887 67.399 1.00 71.81 181 MET A C 1
ATOM 1451 O O . MET A 1 181 ? -31.321 -0.947 68.534 1.00 71.81 181 MET A O 1
ATOM 1455 N N . ASN A 1 182 ? -31.389 -0.091 66.463 1.00 62.03 182 ASN A N 1
ATOM 1456 C CA . ASN A 1 182 ? -32.549 0.779 66.700 1.00 62.03 182 ASN A CA 1
ATOM 1457 C C . ASN A 1 182 ? -33.907 0.047 66.648 1.00 62.03 182 ASN A C 1
ATOM 1459 O O . ASN A 1 182 ? -34.921 0.618 67.037 1.00 62.03 182 ASN A O 1
ATOM 1463 N N . GLY A 1 183 ? -33.939 -1.200 66.171 1.00 57.56 183 GLY A N 1
ATOM 1464 C CA . GLY A 1 183 ? -35.144 -2.018 66.008 1.00 57.56 183 GLY A CA 1
ATOM 1465 C C . GLY A 1 183 ? -35.507 -2.907 67.202 1.00 57.56 183 GLY A C 1
ATOM 1466 O O . GLY A 1 183 ? -36.332 -3.799 67.039 1.00 57.56 183 GLY A O 1
ATOM 1467 N N . GLN A 1 184 ? -34.931 -2.701 68.394 1.00 50.62 184 GLN A N 1
ATOM 1468 C CA . GLN A 1 184 ? -35.288 -3.451 69.614 1.00 50.62 184 GLN A CA 1
ATOM 1469 C C . GLN A 1 184 ? -36.632 -3.017 70.244 1.00 50.62 184 GLN A C 1
ATOM 1471 O O . GLN A 1 184 ? -36.759 -2.883 71.458 1.00 50.62 184 GLN A O 1
ATOM 1476 N N . GLY A 1 185 ? -37.654 -2.844 69.405 1.00 44.25 185 GLY A N 1
ATOM 1477 C CA . GLY A 1 185 ? -39.057 -3.026 69.765 1.00 44.25 185 GLY A CA 1
ATOM 1478 C C . GLY A 1 185 ? -39.593 -4.235 68.992 1.00 44.25 185 GLY A C 1
ATOM 1479 O O . GLY A 1 185 ? -39.881 -4.119 67.807 1.00 44.25 185 GLY A O 1
ATOM 1480 N N . GLU A 1 186 ? -39.645 -5.393 69.656 1.00 42.88 186 GLU A N 1
ATOM 1481 C CA . GLU A 1 186 ? -40.210 -6.696 69.224 1.00 42.88 186 GLU A CA 1
ATOM 1482 C C . GLU A 1 186 ? -41.628 -6.594 68.589 1.00 42.88 186 GLU A C 1
ATOM 1484 O O . GLU A 1 186 ? -42.313 -5.611 68.887 1.00 42.88 186 GLU A O 1
ATOM 1489 N N . PRO A 1 187 ? -42.148 -7.592 67.809 1.00 52.09 187 PRO A N 1
ATOM 1490 C CA . PRO A 1 187 ? -41.856 -9.033 67.947 1.00 52.09 187 PRO A CA 1
ATOM 1491 C C . PRO A 1 187 ? -41.776 -9.931 66.675 1.00 52.09 187 PRO A C 1
ATOM 1493 O O . PRO A 1 187 ? -42.444 -9.722 65.670 1.00 52.09 187 PRO A O 1
ATOM 1496 N N . SER A 1 188 ? -41.016 -11.026 66.835 1.00 46.97 188 SER A N 1
ATOM 1497 C CA . SER A 1 188 ? -41.356 -12.449 66.591 1.00 46.97 188 SER A CA 1
ATOM 1498 C C . SER A 1 188 ? -41.791 -13.045 65.220 1.00 46.97 188 SER A C 1
ATOM 1500 O O . SER A 1 188 ? -42.668 -12.564 64.511 1.00 46.97 188 SER A O 1
ATOM 1502 N N . THR A 1 189 ? -41.281 -14.274 65.019 1.00 34.97 189 THR A N 1
ATOM 1503 C CA . THR A 1 189 ? -41.828 -15.476 64.336 1.00 34.97 189 THR A CA 1
ATOM 1504 C C . THR A 1 189 ? -41.369 -15.922 62.931 1.00 34.97 189 THR A C 1
ATOM 1506 O O . THR A 1 189 ? -41.597 -15.302 61.900 1.00 34.97 189 THR A O 1
ATOM 1509 N N . SER A 1 190 ? -40.918 -17.186 62.940 1.00 40.22 190 SER A N 1
ATOM 1510 C CA . SER A 1 190 ? -41.095 -18.251 61.937 1.00 40.22 190 SER A CA 1
ATOM 1511 C C . SER A 1 190 ? -40.062 -18.406 60.810 1.00 40.22 190 SER A C 1
ATOM 1513 O O . SER A 1 190 ? -40.174 -17.944 59.680 1.00 40.22 190 SER A O 1
ATOM 1515 N N . VAL A 1 191 ? -39.064 -19.217 61.158 1.00 50.62 191 VAL A N 1
ATOM 1516 C CA . VAL A 1 191 ? -38.225 -20.028 60.278 1.00 50.62 191 VAL A CA 1
ATOM 1517 C C . VAL A 1 191 ? -39.104 -21.045 59.539 1.00 50.62 191 VAL A C 1
ATOM 1519 O O . VAL A 1 191 ? -39.693 -21.907 60.180 1.00 50.62 191 VAL A O 1
ATOM 1522 N N . THR A 1 192 ? -39.212 -20.944 58.210 1.00 52.47 192 THR A N 1
ATOM 1523 C CA . THR A 1 192 ? -39.477 -22.055 57.257 1.00 52.47 192 THR A CA 1
ATOM 1524 C C . THR A 1 192 ? -39.530 -21.500 55.826 1.00 52.47 192 THR A C 1
ATOM 1526 O O . THR A 1 192 ? -40.611 -21.260 55.297 1.00 52.47 192 THR A O 1
ATOM 1529 N N . LYS A 1 193 ? -38.373 -21.253 55.180 1.00 55.16 193 LYS A N 1
ATOM 1530 C CA . LYS A 1 193 ? -38.299 -21.036 53.711 1.00 55.16 193 LYS A CA 1
ATOM 1531 C C . LYS A 1 193 ? -36.917 -21.098 53.000 1.00 55.16 193 LYS A C 1
ATOM 1533 O O . LYS A 1 193 ? -36.816 -20.532 51.920 1.00 55.16 193 LYS A O 1
ATOM 1538 N N . PRO A 1 194 ? -35.863 -21.799 53.473 1.00 57.31 194 PRO A N 1
ATOM 1539 C CA . PRO A 1 194 ? -34.571 -21.791 52.763 1.00 57.31 194 PRO A CA 1
ATOM 1540 C C . PRO A 1 194 ? -34.526 -22.641 51.472 1.00 57.31 194 PRO A C 1
ATOM 1542 O O . PRO A 1 194 ? -33.663 -22.420 50.627 1.00 57.31 194 PRO A O 1
ATOM 1545 N N . VAL A 1 195 ? -35.444 -23.598 51.278 1.00 56.66 195 VAL A N 1
ATOM 1546 C CA . VAL A 1 195 ? -35.370 -24.561 50.153 1.00 56.66 195 VAL A CA 1
ATOM 1547 C C . VAL A 1 195 ? -35.722 -23.918 48.803 1.00 56.66 195 VAL A C 1
ATOM 1549 O O . VAL A 1 195 ? -34.980 -24.072 47.840 1.00 56.66 195 VAL A O 1
ATOM 1552 N N . MET A 1 196 ? -36.787 -23.111 48.741 1.00 63.97 196 MET A N 1
ATOM 1553 C CA . MET A 1 196 ? -37.224 -22.462 47.491 1.00 63.97 196 MET A CA 1
ATOM 1554 C C . MET A 1 196 ? -36.260 -21.364 47.014 1.00 63.97 196 MET A C 1
ATOM 1556 O O . MET A 1 196 ? -36.122 -21.124 45.815 1.00 63.97 196 MET A O 1
ATOM 1560 N N . GLU A 1 197 ? -35.595 -20.685 47.950 1.00 70.62 197 GLU A N 1
ATOM 1561 C CA . GLU A 1 197 ? -34.610 -19.644 47.645 1.00 70.62 197 GLU A CA 1
ATOM 1562 C C . GLU A 1 197 ? -33.313 -20.262 47.101 1.00 70.62 197 GLU A C 1
ATOM 1564 O O . GLU A 1 197 ? -32.764 -19.773 46.114 1.00 70.62 197 GLU A O 1
ATOM 1569 N N . SER A 1 198 ? -32.890 -21.407 47.651 1.00 78.31 198 SER A N 1
ATOM 1570 C CA . SER A 1 198 ? -31.775 -22.196 47.115 1.00 78.31 198 SER A CA 1
ATOM 1571 C C . SER A 1 198 ? -32.034 -22.658 45.674 1.00 78.31 198 SER A C 1
ATOM 1573 O O . SER A 1 198 ? -31.182 -22.478 44.803 1.00 78.31 198 SER A O 1
ATOM 1575 N N . GLU A 1 199 ? -33.232 -23.176 45.384 1.00 85.25 199 GLU A N 1
ATOM 1576 C CA . GLU A 1 199 ? -33.618 -23.619 44.035 1.00 85.25 199 GLU A CA 1
ATOM 1577 C C . GLU A 1 199 ? -33.661 -22.472 43.008 1.00 85.25 199 GLU A C 1
ATOM 1579 O O . GLU A 1 199 ? -33.315 -22.658 41.834 1.00 85.25 199 GLU A O 1
ATOM 1584 N N . LEU A 1 200 ? -34.076 -21.271 43.427 1.00 86.75 200 LEU A N 1
ATOM 1585 C CA . LEU A 1 200 ? -34.073 -20.076 42.579 1.00 86.75 200 LEU A CA 1
ATOM 1586 C C . LEU A 1 200 ? -32.644 -19.609 42.274 1.00 86.75 200 LEU A C 1
ATOM 1588 O O . LEU A 1 200 ? -32.331 -19.294 41.125 1.00 86.75 200 LEU A O 1
ATOM 1592 N N . VAL A 1 201 ? -31.761 -19.610 43.276 1.00 87.88 201 VAL A N 1
ATOM 1593 C CA . VAL A 1 201 ? -30.347 -19.247 43.107 1.00 87.88 201 VAL A CA 1
ATOM 1594 C C . VAL A 1 201 ? -29.630 -20.237 42.184 1.00 87.88 201 VAL A C 1
ATOM 1596 O O . VAL A 1 201 ? -28.852 -19.825 41.323 1.00 87.88 201 VAL A O 1
ATOM 1599 N N . GLU A 1 202 ? -29.909 -21.535 42.296 1.00 89.19 202 GLU A N 1
ATOM 1600 C CA . GLU A 1 202 ? -29.374 -22.541 41.371 1.00 89.19 202 GLU A CA 1
ATOM 1601 C C . GLU A 1 202 ? -29.881 -22.358 39.937 1.00 89.19 202 GLU A C 1
ATOM 1603 O O . GLU A 1 202 ? -29.119 -22.550 38.988 1.00 89.19 202 GLU A O 1
ATOM 1608 N N . ARG A 1 203 ? -31.145 -21.956 39.762 1.00 90.62 203 ARG A N 1
ATOM 1609 C CA . ARG A 1 203 ? -31.715 -21.645 38.443 1.00 90.62 203 ARG A CA 1
ATOM 1610 C C . ARG A 1 203 ? -31.033 -20.439 37.805 1.00 90.62 203 ARG A C 1
ATOM 1612 O O . ARG A 1 203 ? -30.614 -20.530 36.658 1.00 90.62 203 ARG A O 1
ATOM 1619 N N . LEU A 1 204 ? -30.839 -19.362 38.565 1.00 92.06 204 LEU A N 1
ATOM 1620 C CA . LEU A 1 204 ? -30.132 -18.168 38.096 1.00 92.06 204 LEU A CA 1
ATOM 1621 C C . LEU A 1 204 ? -28.663 -18.456 37.761 1.00 92.06 204 LEU A C 1
ATOM 1623 O O . LEU A 1 204 ? -28.146 -17.936 36.776 1.00 92.06 204 LEU A O 1
ATOM 1627 N N . ARG A 1 205 ? -27.983 -19.314 38.536 1.00 92.38 205 ARG A N 1
ATOM 1628 C CA . ARG A 1 205 ? -26.618 -19.765 38.207 1.00 92.38 205 ARG A CA 1
ATOM 1629 C C . ARG A 1 205 ? -26.577 -20.551 36.899 1.00 92.38 205 ARG A C 1
ATOM 1631 O O . ARG A 1 205 ? -25.679 -20.319 36.096 1.00 92.38 205 ARG A O 1
ATOM 1638 N N . ARG A 1 206 ? -27.554 -21.435 36.667 1.00 94.31 206 ARG A N 1
ATOM 1639 C CA . ARG A 1 206 ? -27.692 -22.164 35.396 1.00 94.31 206 ARG A CA 1
ATOM 1640 C C . ARG A 1 206 ? -27.953 -21.220 34.225 1.00 94.31 206 ARG A C 1
ATOM 1642 O O . ARG A 1 206 ? -27.268 -21.332 33.221 1.00 94.31 206 ARG A O 1
ATOM 1649 N N . GLU A 1 207 ? -28.847 -20.245 34.375 1.00 93.94 207 GLU A N 1
ATOM 1650 C CA . GLU A 1 207 ? -29.109 -19.236 33.337 1.00 93.94 207 GLU A CA 1
ATOM 1651 C C . GLU A 1 207 ? -27.871 -18.374 33.031 1.00 93.94 207 GLU A C 1
ATOM 1653 O O . GLU A 1 207 ? -27.582 -18.092 31.868 1.00 93.94 207 GLU A O 1
ATOM 1658 N N . GLN A 1 208 ? -27.089 -17.987 34.047 1.00 93.31 208 GLN A N 1
ATOM 1659 C CA . GLN A 1 208 ? -25.830 -17.268 33.824 1.00 93.31 208 GLN A CA 1
ATOM 1660 C C . GLN A 1 208 ? -24.794 -18.119 33.087 1.00 93.31 208 GLN A C 1
ATOM 1662 O O . GLN A 1 208 ? -24.114 -17.609 32.195 1.00 93.31 208 GLN A O 1
ATOM 1667 N N . GLU A 1 209 ? -24.679 -19.399 33.433 1.00 94.50 209 GLU A N 1
ATOM 1668 C CA . GLU A 1 209 ? -23.775 -20.325 32.753 1.00 94.50 209 GLU A CA 1
ATOM 1669 C C . GLU A 1 209 ? -24.234 -20.606 31.314 1.00 94.50 209 GLU A C 1
ATOM 1671 O O . GLU A 1 209 ? -23.430 -20.626 30.386 1.00 94.50 209 GLU A O 1
ATOM 1676 N N . GLU A 1 210 ? -25.538 -20.727 31.076 1.00 95.19 210 GLU A N 1
ATOM 1677 C CA . GLU A 1 210 ? -26.104 -20.847 29.730 1.00 95.19 210 GLU A CA 1
ATOM 1678 C C . GLU A 1 210 ? -25.816 -19.609 28.875 1.00 95.19 210 GLU A C 1
ATOM 1680 O O . GLU A 1 210 ? -25.445 -19.738 27.708 1.00 95.19 210 GLU A O 1
ATOM 1685 N N . LEU A 1 211 ? -25.918 -18.405 29.443 1.00 94.94 211 LEU A N 1
ATOM 1686 C CA . LEU A 1 211 ? -25.572 -17.172 28.737 1.00 94.94 211 LEU A CA 1
ATOM 1687 C C . LEU A 1 211 ? -24.070 -17.081 28.438 1.00 94.94 211 LEU A C 1
ATOM 1689 O O . LEU A 1 211 ? -23.709 -16.730 27.314 1.00 94.94 211 LEU A O 1
ATOM 1693 N N . ARG A 1 212 ? -23.206 -17.442 29.397 1.00 94.19 212 ARG A N 1
ATOM 1694 C CA . ARG A 1 212 ? -21.743 -17.489 29.207 1.00 94.19 212 ARG A CA 1
ATOM 1695 C C . ARG A 1 212 ? -21.350 -18.498 28.131 1.00 94.19 212 ARG A C 1
ATOM 1697 O O . ARG A 1 212 ? -20.688 -18.151 27.157 1.00 94.19 212 ARG A O 1
ATOM 1704 N N . THR A 1 213 ? -21.864 -19.718 28.222 1.00 95.44 213 THR A N 1
ATOM 1705 C CA . THR A 1 213 ? -21.607 -20.753 27.215 1.00 95.44 213 THR A CA 1
ATOM 1706 C C . THR A 1 213 ? -22.190 -20.384 25.848 1.00 95.44 213 THR A C 1
ATOM 1708 O O . THR A 1 213 ? -21.590 -20.694 24.818 1.00 95.44 213 THR A O 1
ATOM 1711 N N . ALA A 1 214 ? -23.327 -19.682 25.786 1.00 96.81 214 ALA A N 1
ATOM 1712 C CA . ALA A 1 214 ? -23.874 -19.171 24.531 1.00 96.81 214 ALA A CA 1
ATOM 1713 C C . ALA A 1 214 ? -22.977 -18.094 23.899 1.00 96.81 214 ALA A C 1
ATOM 1715 O O . ALA A 1 214 ? -22.817 -18.085 22.673 1.00 96.81 214 ALA A O 1
ATOM 1716 N N . THR A 1 215 ? -22.377 -17.206 24.698 1.00 94.69 215 THR A N 1
ATOM 1717 C CA . THR A 1 215 ? -21.397 -16.235 24.194 1.00 94.69 215 THR A CA 1
ATOM 1718 C C . THR A 1 215 ? -20.117 -16.916 23.732 1.00 94.69 215 THR A C 1
ATOM 1720 O O . THR A 1 215 ? -19.667 -16.629 22.624 1.00 94.69 215 THR A O 1
ATOM 1723 N N . ASP A 1 216 ? -19.599 -17.881 24.488 1.00 96.00 216 ASP A N 1
ATOM 1724 C CA . ASP A 1 216 ? -18.375 -18.610 24.136 1.00 96.00 216 ASP A CA 1
ATOM 1725 C C . ASP A 1 216 ? -18.547 -19.389 22.829 1.00 96.00 216 ASP A C 1
ATOM 1727 O O . ASP A 1 216 ? -17.689 -19.343 21.950 1.00 96.00 216 ASP A O 1
ATOM 1731 N N . ARG A 1 217 ? -19.716 -20.011 22.619 1.00 97.56 217 ARG A N 1
ATOM 1732 C CA . ARG A 1 217 ? -20.065 -20.648 21.336 1.00 97.56 217 ARG A CA 1
ATOM 1733 C C . ARG A 1 217 ? -20.084 -19.648 20.179 1.00 97.56 217 ARG A C 1
ATOM 1735 O O . ARG A 1 217 ? -19.631 -19.970 19.083 1.00 97.56 217 ARG A O 1
ATOM 1742 N N . ARG A 1 218 ? -20.610 -18.435 20.391 1.00 97.12 218 ARG A N 1
ATOM 1743 C CA . ARG A 1 218 ? -20.604 -17.383 19.358 1.00 97.12 218 ARG A CA 1
ATOM 1744 C C . ARG A 1 218 ? -19.185 -16.918 19.042 1.00 97.12 218 ARG A C 1
ATOM 1746 O O . ARG A 1 218 ? -18.882 -16.734 17.865 1.00 97.12 218 ARG A O 1
ATOM 1753 N N . PHE A 1 219 ? -18.332 -16.759 20.052 1.00 97.12 219 PHE A N 1
ATOM 1754 C CA . PHE A 1 219 ? -16.925 -16.416 19.853 1.00 97.12 219 PHE A CA 1
ATOM 1755 C C . PHE A 1 219 ? -16.178 -17.517 19.106 1.00 97.12 219 PHE A C 1
ATOM 1757 O O . PHE A 1 219 ? -15.561 -17.213 18.090 1.00 97.12 219 PHE A O 1
ATOM 1764 N N . ALA A 1 220 ? -16.342 -18.783 19.492 1.00 97.69 220 ALA A N 1
ATOM 1765 C CA . ALA A 1 220 ? -15.732 -19.915 18.796 1.00 97.69 220 ALA A CA 1
ATOM 1766 C C . ALA A 1 220 ? -16.104 -19.951 17.299 1.00 97.69 220 ALA A C 1
ATOM 1768 O O . ALA A 1 220 ? -15.241 -20.117 16.440 1.00 97.69 220 ALA A O 1
ATOM 1769 N N . LEU A 1 221 ? -17.376 -19.701 16.958 1.00 96.94 221 LEU A N 1
ATOM 1770 C CA . LEU A 1 221 ? -17.820 -19.613 15.559 1.00 96.94 221 LEU A CA 1
ATOM 1771 C C . LEU A 1 221 ? -17.206 -18.422 14.804 1.00 96.94 221 LEU A C 1
ATOM 1773 O O . LEU A 1 221 ? -16.984 -18.493 13.593 1.00 96.94 221 LEU A O 1
ATOM 1777 N N . LEU A 1 222 ? -16.973 -17.294 15.478 1.00 97.31 222 LEU A N 1
ATOM 1778 C CA . LEU A 1 222 ? -16.315 -16.135 14.872 1.00 97.31 222 LEU A CA 1
ATOM 1779 C C . LEU A 1 222 ? -14.818 -16.381 14.675 1.00 97.31 222 LEU A C 1
ATOM 1781 O O . LEU A 1 222 ? -14.292 -16.038 13.618 1.00 97.31 222 LEU A O 1
ATOM 1785 N N . GLU A 1 223 ? -14.152 -17.008 15.640 1.00 97.31 223 GLU A N 1
ATOM 1786 C CA . GLU A 1 223 ? -12.753 -17.425 15.536 1.00 97.31 223 GLU A CA 1
ATOM 1787 C C . GLU A 1 223 ? -12.554 -18.419 14.391 1.00 97.31 223 GLU A C 1
ATOM 1789 O O . GLU A 1 223 ? -11.641 -18.246 13.583 1.00 97.31 223 GLU A O 1
ATOM 1794 N N . GLU A 1 224 ? -13.457 -19.392 14.238 1.00 97.38 224 GLU A N 1
ATOM 1795 C CA . GLU A 1 224 ? -13.455 -20.323 13.108 1.00 97.38 224 GLU A CA 1
ATOM 1796 C C . GLU A 1 224 ? -13.587 -19.581 11.768 1.00 97.38 224 GLU A C 1
ATOM 1798 O O . GLU A 1 224 ? -12.802 -19.809 10.843 1.00 97.38 224 GLU A O 1
ATOM 1803 N N . LYS A 1 225 ? -14.529 -18.633 11.660 1.00 97.50 225 LYS A N 1
ATOM 1804 C CA . LYS A 1 225 ? -14.692 -17.803 10.453 1.00 97.50 225 LYS A CA 1
ATOM 1805 C C . LYS A 1 225 ? -13.451 -16.965 10.159 1.00 97.50 225 LYS A C 1
ATOM 1807 O O . LYS A 1 225 ? -13.041 -16.871 9.002 1.00 97.50 225 LYS A O 1
ATOM 1812 N N . LEU A 1 226 ? -12.845 -16.359 11.179 1.00 96.06 226 LEU A N 1
ATOM 1813 C CA . LEU A 1 226 ? -11.613 -15.585 11.031 1.00 96.06 226 LEU A CA 1
ATOM 1814 C C . LEU A 1 226 ? -10.450 -16.474 10.581 1.00 96.06 226 LEU A C 1
ATOM 1816 O O . LEU A 1 226 ? -9.708 -16.086 9.676 1.00 96.06 226 LEU A O 1
ATOM 1820 N N . ALA A 1 227 ? -10.326 -17.679 11.138 1.00 97.19 227 ALA A N 1
ATOM 1821 C CA . ALA A 1 227 ? -9.328 -18.659 10.727 1.00 97.19 227 ALA A CA 1
ATOM 1822 C C . ALA A 1 227 ? -9.537 -19.108 9.271 1.00 97.19 227 ALA A C 1
ATOM 1824 O O . ALA A 1 227 ? -8.578 -19.157 8.498 1.00 97.19 227 ALA A O 1
ATOM 1825 N N . ALA A 1 228 ? -10.782 -19.376 8.864 1.00 96.44 228 ALA A N 1
ATOM 1826 C CA . ALA A 1 228 ? -11.124 -19.748 7.492 1.00 96.44 228 ALA A CA 1
ATOM 1827 C C . ALA A 1 228 ? -10.802 -18.625 6.491 1.00 96.44 228 ALA A C 1
ATOM 1829 O O . ALA A 1 228 ? -10.163 -18.867 5.466 1.00 96.44 228 ALA A O 1
ATOM 1830 N N . LEU A 1 229 ? -11.167 -17.378 6.810 1.00 95.50 229 LEU A N 1
ATOM 1831 C CA . LEU A 1 229 ? -10.815 -16.210 5.996 1.00 95.50 229 LEU A CA 1
ATOM 1832 C C . LEU A 1 229 ? -9.298 -15.985 5.936 1.00 95.50 229 LEU A C 1
ATOM 1834 O O . LEU A 1 229 ? -8.767 -15.614 4.888 1.00 95.50 229 LEU A O 1
ATOM 1838 N N . GLY A 1 230 ? -8.591 -16.229 7.043 1.00 95.44 230 GLY A N 1
ATOM 1839 C CA . GLY A 1 230 ? -7.132 -16.189 7.108 1.00 95.44 230 GLY A CA 1
ATOM 1840 C C . GLY A 1 230 ? -6.487 -17.169 6.130 1.00 95.44 230 GLY A C 1
ATOM 1841 O O . GLY A 1 230 ? -5.682 -16.748 5.296 1.00 95.44 230 GLY A O 1
ATOM 1842 N N . LYS A 1 231 ? -6.910 -18.439 6.169 1.00 97.00 231 LYS A N 1
ATOM 1843 C CA . LYS A 1 231 ? -6.453 -19.487 5.242 1.00 97.00 231 LYS A CA 1
ATOM 1844 C C . LYS A 1 231 ? -6.732 -19.114 3.785 1.00 97.00 231 LYS A C 1
ATOM 1846 O O . LYS A 1 231 ? -5.801 -19.082 2.987 1.00 97.00 231 LYS A O 1
ATOM 1851 N N . ALA A 1 232 ? -7.960 -18.705 3.461 1.00 94.69 232 ALA A N 1
ATOM 1852 C CA . ALA A 1 232 ? -8.333 -18.306 2.101 1.00 94.69 232 ALA A CA 1
ATOM 1853 C C . ALA A 1 232 ? -7.492 -17.126 1.571 1.00 94.69 232 ALA A C 1
ATOM 1855 O O . ALA A 1 232 ? -7.082 -17.100 0.408 1.00 94.69 232 ALA A O 1
ATOM 1856 N N . LYS A 1 233 ? -7.187 -16.140 2.425 1.00 94.69 233 LYS A N 1
ATOM 1857 C CA . LYS A 1 233 ? -6.308 -15.013 2.078 1.00 94.69 233 LYS A CA 1
ATOM 1858 C C . LYS A 1 233 ? -4.886 -15.483 1.772 1.00 94.69 233 LYS A C 1
ATOM 1860 O O . LYS A 1 233 ? -4.273 -14.993 0.821 1.00 94.69 233 LYS A O 1
ATOM 1865 N N . ASP A 1 234 ? -4.333 -16.377 2.582 1.00 95.06 234 ASP A N 1
ATOM 1866 C CA . ASP A 1 234 ? -2.960 -16.843 2.396 1.00 95.06 234 ASP A CA 1
ATOM 1867 C C . ASP A 1 234 ? -2.837 -17.798 1.198 1.00 95.06 234 ASP A C 1
ATOM 1869 O O . ASP A 1 234 ? -1.881 -17.675 0.429 1.00 95.06 234 ASP A O 1
ATOM 1873 N N . GLU A 1 235 ? -3.856 -18.617 0.931 1.00 93.94 235 GLU A N 1
ATOM 1874 C CA . GLU A 1 235 ? -4.011 -19.376 -0.318 1.00 93.94 235 GLU A CA 1
ATOM 1875 C C . GLU A 1 235 ? -4.065 -18.449 -1.541 1.00 93.94 235 GLU A C 1
ATOM 1877 O O . GLU A 1 235 ? -3.345 -18.661 -2.518 1.00 93.94 235 GLU A O 1
ATOM 1882 N N . ALA A 1 236 ? -4.842 -17.362 -1.487 1.00 91.50 236 ALA A N 1
ATOM 1883 C CA . ALA A 1 236 ? -4.902 -16.384 -2.574 1.00 91.50 236 ALA A CA 1
ATOM 1884 C C . ALA A 1 236 ? -3.544 -15.703 -2.823 1.00 91.50 236 ALA A C 1
ATOM 1886 O O . ALA A 1 236 ? -3.139 -15.518 -3.974 1.00 91.50 236 ALA A O 1
ATOM 1887 N N . LYS A 1 237 ? -2.797 -15.368 -1.762 1.00 92.75 237 LYS A N 1
ATOM 1888 C CA . LYS A 1 237 ? -1.427 -14.840 -1.888 1.00 92.75 237 LYS A CA 1
ATOM 1889 C C . LYS A 1 237 ? -0.469 -15.871 -2.480 1.00 92.75 237 LYS A C 1
ATOM 1891 O O . LYS A 1 237 ? 0.373 -15.501 -3.297 1.00 92.75 237 LYS A O 1
ATOM 1896 N N . ALA A 1 238 ? -0.566 -17.136 -2.070 1.00 93.50 238 ALA A N 1
ATOM 1897 C CA . ALA A 1 238 ? 0.240 -18.217 -2.628 1.00 93.50 238 ALA A CA 1
ATOM 1898 C C . ALA A 1 238 ? -0.054 -18.389 -4.126 1.00 93.50 238 ALA A C 1
ATOM 1900 O O . ALA A 1 238 ? 0.873 -18.370 -4.936 1.00 93.50 238 ALA A O 1
ATOM 1901 N N . ASN A 1 239 ? -1.332 -18.405 -4.509 1.00 89.31 239 ASN A N 1
ATOM 1902 C CA . ASN A 1 239 ? -1.762 -18.439 -5.906 1.00 89.31 239 ASN A CA 1
ATOM 1903 C C . ASN A 1 239 ? -1.221 -17.247 -6.705 1.00 89.31 239 ASN A C 1
ATOM 1905 O O . ASN A 1 239 ? -0.704 -17.431 -7.803 1.00 89.31 239 ASN A O 1
ATOM 1909 N N . ALA A 1 240 ? -1.264 -16.029 -6.160 1.00 89.31 240 ALA A N 1
ATOM 1910 C CA . ALA A 1 240 ? -0.707 -14.852 -6.828 1.00 89.31 240 ALA A CA 1
ATOM 1911 C C . ALA A 1 240 ? 0.812 -14.968 -7.058 1.00 89.31 240 ALA A C 1
ATOM 1913 O O . ALA A 1 240 ? 1.313 -14.568 -8.112 1.00 89.31 240 ALA A O 1
ATOM 1914 N N . LYS A 1 241 ? 1.555 -15.543 -6.102 1.00 90.75 241 LYS A N 1
ATOM 1915 C CA . LYS A 1 241 ? 2.990 -15.823 -6.268 1.00 90.75 241 LYS A CA 1
ATOM 1916 C C . LYS A 1 241 ? 3.238 -16.859 -7.367 1.00 90.75 241 LYS A C 1
ATOM 1918 O O . LYS A 1 241 ? 4.133 -16.644 -8.180 1.00 90.75 241 LYS A O 1
ATOM 1923 N N . LEU A 1 242 ? 2.436 -17.924 -7.425 1.00 88.00 242 LEU A N 1
ATOM 1924 C CA . LEU A 1 242 ? 2.514 -18.936 -8.485 1.00 88.00 242 LEU A CA 1
ATOM 1925 C C . LEU A 1 242 ? 2.228 -18.331 -9.865 1.00 88.00 242 LEU A C 1
ATOM 1927 O O . LEU A 1 242 ? 3.010 -18.532 -10.790 1.00 88.00 242 LEU A O 1
ATOM 1931 N N . TRP A 1 243 ? 1.181 -17.510 -9.988 1.00 84.31 243 TRP A N 1
ATOM 1932 C CA . TRP A 1 243 ? 0.878 -16.770 -11.219 1.00 84.31 243 TRP A CA 1
ATOM 1933 C C . TRP A 1 243 ? 2.027 -15.863 -11.651 1.00 84.31 243 TRP A C 1
ATOM 1935 O O . TRP A 1 243 ? 2.369 -15.810 -12.831 1.00 84.31 243 TRP A O 1
ATOM 1945 N N . LYS A 1 244 ? 2.643 -15.157 -10.697 1.00 86.69 244 LYS A N 1
ATOM 1946 C CA . LYS A 1 244 ? 3.803 -14.309 -10.974 1.00 86.69 244 LYS A CA 1
ATOM 1947 C C . LYS A 1 244 ? 4.982 -15.144 -11.478 1.00 86.69 244 LYS A C 1
ATOM 1949 O O . LYS A 1 244 ? 5.596 -14.764 -12.466 1.00 86.69 244 LYS A O 1
ATOM 1954 N N . ALA A 1 245 ? 5.279 -16.272 -10.835 1.00 85.25 245 ALA A N 1
ATOM 1955 C CA . ALA A 1 245 ? 6.356 -17.164 -11.257 1.00 85.25 245 ALA A CA 1
ATOM 1956 C C . ALA A 1 245 ? 6.117 -17.735 -12.668 1.00 85.25 245 ALA A C 1
ATOM 1958 O O . ALA A 1 245 ? 7.033 -17.721 -13.486 1.00 85.25 245 ALA A O 1
ATOM 1959 N N . GLU A 1 246 ? 4.888 -18.154 -12.983 1.00 81.62 246 GLU A N 1
ATOM 1960 C CA . GLU A 1 246 ? 4.535 -18.673 -14.312 1.00 81.62 246 GLU A CA 1
ATOM 1961 C C . GLU A 1 246 ? 4.622 -17.586 -15.395 1.00 81.62 246 GLU A C 1
ATOM 1963 O O . GLU A 1 246 ? 5.146 -17.829 -16.480 1.00 81.62 246 GLU A O 1
ATOM 1968 N N . ALA A 1 247 ? 4.184 -16.358 -15.101 1.00 78.69 247 ALA A N 1
ATOM 1969 C CA . ALA A 1 247 ? 4.267 -15.244 -16.046 1.00 78.69 247 ALA A CA 1
ATOM 1970 C C . ALA A 1 247 ? 5.713 -14.894 -16.445 1.00 78.69 247 ALA A C 1
ATOM 1972 O O . ALA A 1 247 ? 5.946 -14.452 -17.570 1.00 78.69 247 ALA A O 1
ATOM 1973 N N . PHE A 1 248 ? 6.676 -15.102 -15.540 1.00 79.06 248 PHE A N 1
ATOM 1974 C CA . PHE A 1 248 ? 8.100 -14.849 -15.775 1.00 79.06 248 PHE A CA 1
ATOM 1975 C C . PHE A 1 248 ? 8.893 -16.096 -16.187 1.00 79.06 248 PHE A C 1
ATOM 1977 O O . PHE A 1 248 ? 10.118 -16.024 -16.280 1.00 79.06 248 PHE A O 1
ATOM 1984 N N . ARG A 1 249 ? 8.236 -17.233 -16.452 1.00 81.19 249 ARG A N 1
ATOM 1985 C CA . ARG A 1 249 ? 8.925 -18.480 -16.795 1.00 81.19 249 ARG A CA 1
ATOM 1986 C C . ARG A 1 249 ? 9.638 -18.366 -18.157 1.00 81.19 249 ARG A C 1
ATOM 1988 O O . ARG A 1 249 ? 8.969 -18.147 -19.170 1.00 81.19 249 ARG A O 1
ATOM 1995 N N . PRO A 1 250 ? 10.972 -18.540 -18.234 1.00 74.81 250 PRO A N 1
ATOM 1996 C CA . PRO A 1 250 ? 11.683 -18.560 -19.512 1.00 74.81 250 PRO A CA 1
ATOM 1997 C C . PRO A 1 250 ? 11.403 -19.871 -20.273 1.00 74.81 250 PRO A C 1
ATOM 1999 O O . PRO A 1 250 ? 11.586 -20.956 -19.724 1.00 74.81 250 PRO A O 1
ATOM 2002 N N . GLY A 1 251 ? 10.971 -19.791 -21.538 1.00 69.06 251 GLY A N 1
ATOM 2003 C CA . GLY A 1 251 ? 10.745 -20.957 -22.413 1.00 69.06 251 GLY A CA 1
ATOM 2004 C C . GLY A 1 251 ? 9.273 -21.322 -22.689 1.00 69.06 251 GLY A C 1
ATOM 2005 O O . GLY A 1 251 ? 8.344 -20.765 -22.114 1.00 69.06 251 GLY A O 1
ATOM 2006 N N . ASN A 1 252 ? 9.071 -22.242 -23.642 1.00 61.78 252 ASN A N 1
ATOM 2007 C CA . ASN A 1 252 ? 7.800 -22.579 -24.309 1.00 61.78 252 ASN A CA 1
ATOM 2008 C C . ASN A 1 252 ? 6.604 -22.780 -23.342 1.00 61.78 252 ASN A C 1
ATOM 2010 O O . ASN A 1 252 ? 6.640 -23.639 -22.457 1.00 61.78 252 ASN A O 1
ATOM 2014 N N . LYS A 1 253 ? 5.516 -22.024 -23.563 1.00 61.59 253 LYS A N 1
ATOM 2015 C CA . LYS A 1 253 ? 4.289 -21.928 -22.735 1.00 61.59 253 LYS A CA 1
ATOM 2016 C C . LYS A 1 253 ? 3.361 -23.157 -22.830 1.00 61.59 253 LYS A C 1
ATOM 2018 O O . LYS A 1 253 ? 2.150 -23.014 -22.963 1.00 61.59 253 LYS A O 1
ATOM 2023 N N . ARG A 1 254 ? 3.911 -24.374 -22.846 1.00 56.56 254 ARG A N 1
ATOM 2024 C CA . ARG A 1 254 ? 3.164 -25.621 -23.127 1.00 56.56 254 ARG A CA 1
ATOM 2025 C C . ARG A 1 254 ? 2.931 -26.525 -21.913 1.00 56.56 254 ARG A C 1
ATOM 2027 O O . ARG A 1 254 ? 2.641 -27.700 -22.088 1.00 56.56 254 ARG A O 1
ATOM 2034 N N . GLY A 1 255 ? 3.052 -26.001 -20.695 1.00 60.34 255 GLY A N 1
ATOM 2035 C CA . GLY A 1 255 ? 2.710 -26.744 -19.479 1.00 60.34 255 GLY A CA 1
ATOM 2036 C C . GLY A 1 255 ? 1.599 -26.033 -18.724 1.00 60.34 255 GLY A C 1
ATOM 2037 O O . GLY A 1 255 ? 1.836 -24.959 -18.185 1.00 60.34 255 GLY A O 1
ATOM 2038 N N . SER A 1 256 ? 0.402 -26.611 -18.698 1.00 59.81 256 SER A N 1
ATOM 2039 C CA . SER A 1 256 ? -0.708 -26.140 -17.871 1.00 59.81 256 SER A CA 1
ATOM 2040 C C . SER A 1 256 ? -0.544 -26.684 -16.455 1.00 59.81 256 SER A C 1
ATOM 2042 O O . SER A 1 256 ? -0.819 -27.854 -16.200 1.00 59.81 256 SER A O 1
ATOM 2044 N N . ILE A 1 257 ? -0.089 -25.839 -15.532 1.00 58.53 257 ILE A N 1
ATOM 2045 C CA . ILE A 1 257 ? -0.223 -26.107 -14.099 1.00 58.53 257 ILE A CA 1
ATOM 2046 C C . ILE A 1 257 ? -1.691 -25.861 -13.740 1.00 58.53 257 ILE A C 1
ATOM 2048 O O . ILE A 1 257 ? -2.257 -24.835 -14.122 1.00 58.53 257 ILE A O 1
ATOM 2052 N N . ALA A 1 258 ? -2.315 -26.796 -13.021 1.00 58.03 258 ALA A N 1
ATOM 2053 C CA . ALA A 1 258 ? -3.643 -26.603 -12.449 1.00 58.03 258 ALA A CA 1
ATOM 2054 C C . ALA A 1 258 ? -3.549 -25.579 -11.307 1.00 58.03 258 ALA A C 1
ATOM 2056 O O . ALA A 1 258 ? -3.420 -25.927 -10.136 1.00 58.03 258 ALA A O 1
ATOM 2057 N N . ILE A 1 259 ? -3.541 -24.296 -11.662 1.00 58.47 259 ILE A N 1
ATOM 2058 C CA . ILE A 1 259 ? -3.658 -23.212 -10.694 1.00 58.47 259 ILE A CA 1
ATOM 2059 C C . ILE A 1 259 ? -5.115 -23.218 -10.222 1.00 58.47 259 ILE A C 1
ATOM 2061 O O . ILE A 1 259 ? -6.027 -23.244 -11.050 1.00 58.47 259 ILE A O 1
ATOM 2065 N N . GLY A 1 260 ? -5.327 -23.258 -8.902 1.00 62.25 260 GLY A N 1
ATOM 2066 C CA . GLY A 1 260 ? -6.659 -23.304 -8.293 1.00 62.25 260 GLY A CA 1
ATOM 2067 C C . GLY A 1 260 ? -7.595 -22.223 -8.841 1.00 62.25 260 GLY A C 1
ATOM 2068 O O . GLY A 1 260 ? -7.138 -21.211 -9.381 1.00 62.25 260 GLY A O 1
ATOM 2069 N N . ALA A 1 261 ? -8.908 -22.461 -8.722 1.00 60.97 261 ALA A N 1
ATOM 2070 C CA . ALA A 1 261 ? -9.955 -21.609 -9.282 1.00 60.97 261 ALA A CA 1
ATOM 2071 C C . ALA A 1 261 ? -9.617 -20.125 -9.094 1.00 60.97 261 ALA A C 1
ATOM 2073 O O . ALA A 1 261 ? -9.426 -19.653 -7.974 1.00 60.97 261 ALA A O 1
ATOM 2074 N N . THR A 1 262 ? -9.504 -19.402 -10.212 1.00 56.66 262 THR A N 1
ATOM 2075 C CA . THR A 1 262 ? -9.284 -17.956 -10.194 1.00 56.66 262 THR A CA 1
ATOM 2076 C C . THR A 1 262 ? -10.402 -17.343 -9.354 1.00 56.66 262 THR A C 1
ATOM 2078 O O . THR A 1 262 ? -11.564 -17.531 -9.724 1.00 56.66 262 THR A O 1
ATOM 2081 N N . PRO A 1 263 ? -10.109 -16.642 -8.240 1.00 55.75 263 PRO A N 1
ATOM 2082 C CA . PRO A 1 263 ? -11.130 -15.892 -7.530 1.00 55.75 263 PRO A CA 1
ATOM 2083 C C . PRO A 1 263 ? -11.745 -14.942 -8.548 1.00 55.75 263 PRO A C 1
ATOM 2085 O O . PRO A 1 263 ? -11.038 -14.093 -9.095 1.00 55.75 263 PRO A O 1
ATOM 2088 N N . GLY A 1 264 ? -13.014 -15.180 -8.891 1.00 47.66 264 GLY A N 1
ATOM 2089 C CA . GLY A 1 264 ? -13.701 -14.460 -9.950 1.00 47.66 264 GLY A CA 1
ATOM 2090 C C . GLY A 1 264 ? -13.532 -12.973 -9.707 1.00 47.66 264 GLY A C 1
ATOM 2091 O O . GLY A 1 264 ? -14.051 -12.428 -8.733 1.00 47.66 264 GLY A O 1
ATOM 2092 N N . SER A 1 265 ? -12.754 -12.310 -10.555 1.00 44.38 265 SER A N 1
ATOM 2093 C CA . SER A 1 265 ? -12.665 -10.870 -10.489 1.00 44.38 265 SER A CA 1
ATOM 2094 C C . SER A 1 265 ? -14.056 -10.354 -10.842 1.00 44.38 265 SER A C 1
ATOM 2096 O O . SER A 1 265 ? -14.524 -10.485 -11.968 1.00 44.38 265 SER A O 1
ATOM 2098 N N . HIS A 1 266 ? -14.724 -9.695 -9.894 1.00 51.44 266 HIS A N 1
ATOM 2099 C CA . HIS A 1 266 ? -15.882 -8.842 -10.186 1.00 51.44 266 HIS A CA 1
ATOM 2100 C C . HIS A 1 266 ? -15.489 -7.611 -11.035 1.00 51.44 266 HIS A C 1
ATOM 2102 O O . HIS A 1 266 ? -16.224 -6.626 -11.113 1.00 51.44 266 HIS A O 1
ATOM 2108 N N . ALA A 1 267 ? -14.334 -7.654 -11.709 1.00 43.06 267 ALA A N 1
ATOM 2109 C CA . ALA A 1 267 ? -14.051 -6.820 -12.851 1.00 43.06 267 ALA A CA 1
ATOM 2110 C C . ALA A 1 267 ? -15.053 -7.220 -13.931 1.00 43.06 267 ALA A C 1
ATOM 2112 O O . ALA A 1 267 ? -14.918 -8.238 -14.603 1.00 43.06 267 ALA A O 1
ATOM 2113 N N . ARG A 1 268 ? -16.104 -6.412 -14.045 1.00 49.19 268 ARG A N 1
ATOM 2114 C CA . ARG A 1 268 ? -17.118 -6.480 -15.086 1.00 49.19 268 ARG A CA 1
ATOM 2115 C C . ARG A 1 268 ? -16.439 -6.356 -16.455 1.00 49.19 268 ARG A C 1
ATOM 2117 O O . ARG A 1 268 ? -16.431 -5.288 -17.058 1.00 49.19 268 ARG A O 1
ATOM 2124 N N . ALA A 1 269 ? -15.899 -7.455 -16.967 1.00 44.06 269 ALA A N 1
ATOM 2125 C CA . ALA A 1 269 ? -15.664 -7.633 -18.381 1.00 44.06 269 ALA A CA 1
ATOM 2126 C C . ALA A 1 269 ? -17.054 -7.702 -19.012 1.00 44.06 269 ALA A C 1
ATOM 2128 O O . ALA A 1 269 ? -17.691 -8.752 -19.052 1.00 44.06 269 ALA A O 1
ATOM 2129 N N . ARG A 1 270 ? -17.578 -6.549 -19.442 1.00 41.12 270 ARG A N 1
ATOM 2130 C CA . ARG A 1 270 ? -18.747 -6.532 -20.317 1.00 41.12 270 ARG A CA 1
ATOM 2131 C C . ARG A 1 270 ? -18.334 -7.209 -21.624 1.00 41.12 270 ARG A C 1
ATOM 2133 O O . ARG A 1 270 ? -17.839 -6.554 -22.534 1.00 41.12 270 ARG A O 1
ATOM 2140 N N . ARG A 1 271 ? -18.541 -8.520 -21.728 1.00 42.34 271 ARG A N 1
ATOM 2141 C CA . ARG A 1 271 ? -18.861 -9.128 -23.016 1.00 42.34 271 ARG A CA 1
ATOM 2142 C C . ARG A 1 271 ? -20.292 -8.703 -23.325 1.00 42.34 271 ARG A C 1
ATOM 2144 O O . ARG A 1 271 ? -21.211 -9.088 -22.610 1.00 42.34 271 ARG A O 1
ATOM 2151 N N . CYS A 1 272 ? -20.469 -7.855 -24.336 1.00 43.41 272 CYS A N 1
ATOM 2152 C CA . CYS A 1 272 ? -21.786 -7.607 -24.912 1.00 43.41 272 CYS A CA 1
ATOM 2153 C C . CYS A 1 272 ? -22.256 -8.893 -25.592 1.00 43.41 272 CYS A C 1
ATOM 2155 O O . CYS A 1 272 ? -21.966 -9.127 -26.758 1.00 43.41 272 CYS A O 1
ATOM 2157 N N . VAL A 1 273 ? -22.964 -9.724 -24.839 1.00 47.38 273 VAL A N 1
ATOM 2158 C CA . VAL A 1 273 ? -23.940 -10.663 -25.377 1.00 47.38 273 VAL A CA 1
ATOM 2159 C C . VAL A 1 273 ? -25.163 -10.487 -24.496 1.00 47.38 273 VAL A C 1
ATOM 2161 O O . VAL A 1 273 ? -25.082 -10.707 -23.292 1.00 47.38 273 VAL A O 1
ATOM 2164 N N . THR A 1 274 ? -26.252 -9.994 -25.070 1.00 42.00 274 THR A N 1
ATOM 2165 C CA . THR A 1 274 ? -27.567 -9.900 -24.430 1.00 42.00 274 THR A CA 1
ATOM 2166 C C . THR A 1 274 ? -28.147 -11.304 -24.256 1.00 42.00 274 THR A C 1
ATOM 2168 O O . THR A 1 274 ? -28.442 -11.937 -25.271 1.00 42.00 274 THR A O 1
ATOM 2171 N N . PRO A 1 275 ? -28.364 -11.806 -23.027 1.00 42.78 275 PRO A N 1
ATOM 2172 C CA . PRO A 1 275 ? -29.189 -12.980 -22.802 1.00 42.78 275 PRO A CA 1
ATOM 2173 C C . PRO A 1 275 ? -30.627 -12.506 -22.580 1.00 42.78 275 PRO A C 1
ATOM 2175 O O . PRO A 1 275 ? -30.926 -11.790 -21.624 1.00 42.78 275 PRO A O 1
ATOM 2178 N N . ALA A 1 276 ? -31.512 -12.887 -23.492 1.00 48.09 276 ALA A N 1
ATOM 2179 C CA . ALA A 1 276 ? -32.939 -12.642 -23.398 1.00 48.09 276 ALA A CA 1
ATOM 2180 C C . ALA A 1 276 ? -33.605 -13.703 -22.511 1.00 48.09 276 ALA A C 1
ATOM 2182 O O . ALA A 1 276 ? -34.206 -14.615 -23.049 1.00 48.09 276 ALA A O 1
ATOM 2183 N N . VAL A 1 277 ? -33.491 -13.605 -21.181 1.00 45.78 277 VAL A N 1
ATOM 2184 C CA . VAL A 1 277 ? -34.470 -14.160 -20.219 1.00 45.78 277 VAL A CA 1
ATOM 2185 C C . VAL A 1 277 ? -34.353 -13.365 -18.915 1.00 45.78 277 VAL A C 1
ATOM 2187 O O . VAL A 1 277 ? -33.258 -13.220 -18.376 1.00 45.78 277 VAL A O 1
ATOM 2190 N N . VAL A 1 278 ? -35.480 -12.853 -18.414 1.00 50.22 278 VAL A N 1
ATOM 2191 C CA . VAL A 1 278 ? -35.605 -12.165 -17.119 1.00 50.22 278 VAL A CA 1
ATOM 2192 C C . VAL A 1 278 ? -35.979 -13.194 -16.044 1.00 50.22 278 VAL A C 1
ATOM 2194 O O . VAL A 1 278 ? -37.026 -13.823 -16.175 1.00 50.22 278 VAL A O 1
ATOM 2197 N N . PRO A 1 279 ? -35.181 -13.370 -14.976 1.00 44.50 279 PRO A N 1
ATOM 2198 C CA . PRO A 1 279 ? -35.629 -14.075 -13.780 1.00 44.50 279 PRO A CA 1
ATOM 2199 C C . PRO A 1 279 ? -36.428 -13.137 -12.868 1.00 44.50 279 PRO A C 1
ATOM 2201 O O . PRO A 1 279 ? -35.914 -12.139 -12.360 1.00 44.50 279 PRO A O 1
ATOM 2204 N N . THR A 1 280 ? -37.699 -13.473 -12.684 1.00 51.31 280 THR A N 1
ATOM 2205 C CA . THR A 1 280 ? -38.655 -12.812 -11.796 1.00 51.31 280 THR A CA 1
ATOM 2206 C C . THR A 1 280 ? -38.460 -13.312 -10.362 1.00 51.31 280 THR A C 1
ATOM 2208 O O . THR A 1 280 ? -39.024 -14.338 -10.003 1.00 51.31 280 THR A O 1
ATOM 2211 N N . ASP A 1 281 ? -37.664 -12.621 -9.540 1.00 44.97 281 ASP A N 1
ATOM 2212 C CA . ASP A 1 281 ? -37.751 -12.727 -8.069 1.00 44.97 281 ASP A CA 1
ATOM 2213 C C . ASP A 1 281 ? -37.120 -11.487 -7.389 1.00 44.97 281 ASP A C 1
ATOM 2215 O O . ASP A 1 281 ? -35.922 -11.231 -7.574 1.00 44.97 281 ASP A O 1
ATOM 2219 N N . PRO A 1 282 ? -37.872 -10.669 -6.624 1.00 53.53 282 PRO A N 1
ATOM 2220 C CA . PRO A 1 282 ? -37.346 -9.461 -6.010 1.00 53.53 282 PRO A CA 1
ATOM 2221 C C . PRO A 1 282 ? -36.727 -9.777 -4.645 1.00 53.53 282 PRO A C 1
ATOM 2223 O O . PRO A 1 282 ? -37.255 -9.412 -3.598 1.00 53.53 282 PRO A O 1
ATOM 2226 N N . ARG A 1 283 ? -35.531 -10.369 -4.631 1.00 57.31 283 ARG A N 1
ATOM 2227 C CA . ARG A 1 283 ? -34.631 -10.245 -3.470 1.00 57.31 283 ARG A CA 1
ATOM 2228 C C . ARG A 1 283 ? -33.757 -9.007 -3.639 1.00 57.31 283 ARG A C 1
ATOM 2230 O O . ARG A 1 283 ? -32.546 -9.095 -3.834 1.00 57.31 283 ARG A O 1
ATOM 2237 N N . VAL A 1 284 ? -34.390 -7.834 -3.612 1.00 58.34 284 VAL A N 1
ATOM 2238 C CA . VAL A 1 284 ? -33.671 -6.557 -3.627 1.00 58.34 284 VAL A CA 1
ATOM 2239 C C . VAL A 1 284 ? -33.040 -6.370 -2.252 1.00 58.34 284 VAL A C 1
ATOM 2241 O O . VAL A 1 284 ? -33.727 -6.267 -1.241 1.00 58.34 284 VAL A O 1
ATOM 2244 N N . ASN A 1 285 ? -31.709 -6.366 -2.211 1.00 60.66 285 ASN A N 1
ATOM 2245 C CA . ASN A 1 285 ? -30.959 -6.013 -1.014 1.00 60.66 285 ASN A CA 1
ATOM 2246 C C . ASN A 1 285 ? -31.407 -4.601 -0.562 1.00 60.66 285 ASN A C 1
ATOM 2248 O O . ASN A 1 285 ? -31.239 -3.655 -1.339 1.00 60.66 285 ASN A O 1
ATOM 2252 N N . PRO A 1 286 ? -31.965 -4.432 0.653 1.00 69.00 286 PRO A N 1
ATOM 2253 C CA . PRO A 1 286 ? -32.574 -3.173 1.097 1.00 69.00 286 PRO A CA 1
ATOM 2254 C C . PRO A 1 286 ? -31.583 -2.002 1.102 1.00 69.00 286 PRO A C 1
ATOM 2256 O O . PRO A 1 286 ? -31.957 -0.849 0.892 1.00 69.00 286 PRO A O 1
ATOM 2259 N N . GLN A 1 287 ? -30.287 -2.291 1.239 1.00 65.81 287 GLN A N 1
ATOM 2260 C CA . GLN A 1 287 ? -29.242 -1.276 1.163 1.00 65.81 287 GLN A CA 1
ATOM 2261 C C . GLN A 1 287 ? -29.001 -0.771 -0.268 1.00 65.81 287 GLN A C 1
ATOM 2263 O O . GLN A 1 287 ? -28.621 0.383 -0.456 1.00 65.81 287 GLN A O 1
ATOM 2268 N N . LEU A 1 288 ? -29.257 -1.601 -1.286 1.00 73.56 288 LEU A N 1
ATOM 2269 C CA . LEU A 1 288 ? -29.215 -1.189 -2.692 1.00 73.56 288 LEU A CA 1
ATOM 2270 C C . LEU A 1 288 ? -30.427 -0.328 -3.053 1.00 73.56 288 LEU A C 1
ATOM 2272 O O . LEU A 1 288 ? -30.282 0.647 -3.786 1.00 73.56 288 LEU A O 1
ATOM 2276 N N . GLN A 1 289 ? -31.598 -0.658 -2.505 1.00 80.25 289 GLN A N 1
ATOM 2277 C CA . GLN A 1 289 ? -32.823 0.105 -2.720 1.00 80.25 289 GLN A CA 1
ATOM 2278 C C . GLN A 1 289 ? -32.674 1.556 -2.237 1.00 80.25 289 GLN A C 1
ATOM 2280 O O . GLN A 1 289 ? -32.902 2.480 -3.013 1.00 80.25 289 GLN A O 1
ATOM 2285 N N . GLY A 1 290 ? -32.138 1.770 -1.030 1.00 82.56 290 GLY A N 1
ATOM 2286 C CA . GLY A 1 290 ? -31.884 3.123 -0.517 1.00 82.56 290 GLY A CA 1
ATOM 2287 C C . GLY A 1 290 ? -30.798 3.907 -1.274 1.00 82.56 290 GLY A C 1
ATOM 2288 O O . GLY A 1 290 ? -30.727 5.133 -1.175 1.00 82.56 290 GLY A O 1
ATOM 2289 N N . ILE A 1 291 ? -29.920 3.239 -2.032 1.00 85.81 291 ILE A N 1
ATOM 2290 C CA . ILE A 1 291 ? -28.974 3.911 -2.942 1.00 85.81 291 ILE A CA 1
ATOM 2291 C C . ILE A 1 291 ? -29.690 4.328 -4.229 1.00 85.81 291 ILE A C 1
ATOM 2293 O O . ILE A 1 291 ? -29.496 5.447 -4.697 1.00 85.81 291 ILE A O 1
ATOM 2297 N N . ILE A 1 292 ? -30.530 3.450 -4.781 1.00 86.75 292 ILE A N 1
ATOM 2298 C CA . ILE A 1 292 ? -31.305 3.720 -5.997 1.00 86.75 292 ILE A CA 1
ATOM 2299 C C . ILE A 1 292 ? -32.285 4.873 -5.763 1.00 86.75 292 ILE A C 1
ATOM 2301 O O . ILE A 1 292 ? -32.363 5.775 -6.592 1.00 86.75 292 ILE A O 1
ATOM 2305 N N . GLU A 1 293 ? -32.970 4.895 -4.620 1.00 90.06 293 GLU A N 1
ATOM 2306 C CA . GLU A 1 293 ? -33.907 5.961 -4.251 1.00 90.06 293 GLU A CA 1
ATOM 2307 C C . GLU A 1 293 ? -33.200 7.311 -4.070 1.00 90.06 293 GLU A C 1
ATOM 2309 O O . GLU A 1 293 ? -33.653 8.320 -4.608 1.00 90.06 293 GLU A O 1
ATOM 2314 N N . ARG A 1 294 ? -32.038 7.341 -3.399 1.00 89.62 294 ARG A N 1
ATOM 2315 C CA . ARG A 1 294 ? -31.230 8.569 -3.285 1.00 89.62 294 ARG A CA 1
ATOM 2316 C C . ARG A 1 294 ? -30.747 9.073 -4.636 1.00 89.62 294 ARG A C 1
ATOM 2318 O O . ARG A 1 294 ? -30.883 10.258 -4.923 1.00 89.62 294 ARG A O 1
ATOM 2325 N N . HIS A 1 295 ? -30.249 8.177 -5.484 1.00 92.44 295 HIS A N 1
ATOM 2326 C CA . HIS A 1 295 ? -29.827 8.553 -6.827 1.00 92.44 295 HIS A CA 1
ATOM 2327 C C . HIS A 1 295 ? -31.004 9.069 -7.670 1.00 92.44 295 HIS A C 1
ATOM 2329 O O . HIS A 1 295 ? -30.858 10.042 -8.407 1.00 92.44 295 HIS A O 1
ATOM 2335 N N . ALA A 1 296 ? -32.188 8.468 -7.534 1.00 93.69 296 ALA A N 1
ATOM 2336 C CA . ALA A 1 296 ? -33.396 8.937 -8.203 1.00 93.69 296 ALA A CA 1
ATOM 2337 C C . ALA A 1 296 ? -33.801 10.345 -7.734 1.00 93.69 296 ALA A C 1
ATOM 2339 O O . ALA A 1 296 ? -34.121 11.187 -8.573 1.00 93.69 296 ALA A O 1
ATOM 2340 N N . MET A 1 297 ? -33.723 10.626 -6.428 1.00 93.50 297 MET A N 1
ATOM 2341 C CA . MET A 1 297 ? -33.972 11.963 -5.877 1.00 93.50 297 MET A CA 1
ATOM 2342 C C . MET A 1 297 ? -32.967 12.996 -6.403 1.00 93.50 297 MET A C 1
ATOM 2344 O O . MET A 1 297 ? -33.380 14.051 -6.878 1.00 93.50 297 MET A O 1
ATOM 2348 N N . GLU A 1 298 ? -31.667 12.682 -6.410 1.00 92.81 298 GLU A N 1
ATOM 2349 C CA . GLU A 1 298 ? -30.626 13.564 -6.965 1.00 92.81 298 GLU A CA 1
ATOM 2350 C C . GLU A 1 298 ? -30.871 13.881 -8.446 1.00 92.81 298 GLU A C 1
ATOM 2352 O O . GLU A 1 298 ? -30.807 15.037 -8.868 1.00 92.81 298 GLU A O 1
ATOM 2357 N N . VAL A 1 299 ? -31.204 12.863 -9.245 1.00 94.62 299 VAL A N 1
ATOM 2358 C CA . VAL A 1 299 ? -31.526 13.043 -10.665 1.00 94.62 299 VAL A CA 1
ATOM 2359 C C . VAL A 1 299 ? -32.769 13.914 -10.843 1.00 94.62 299 VAL A C 1
ATOM 2361 O O . VAL A 1 299 ? -32.808 14.723 -11.771 1.00 94.62 299 VAL A O 1
ATOM 2364 N N . ASN A 1 300 ? -33.776 13.779 -9.978 1.00 94.94 300 ASN A N 1
ATOM 2365 C CA . ASN A 1 300 ? -34.990 14.583 -10.068 1.00 94.94 300 ASN A CA 1
ATOM 2366 C C . ASN A 1 300 ? -34.724 16.057 -9.732 1.00 94.94 300 ASN A C 1
ATOM 2368 O O . ASN A 1 300 ? -35.129 16.933 -10.492 1.00 94.94 300 ASN A O 1
ATOM 2372 N N . VAL A 1 301 ? -33.933 16.329 -8.689 1.00 94.81 301 VAL A N 1
ATOM 2373 C CA . VAL A 1 301 ? -33.489 17.691 -8.345 1.00 94.81 301 VAL A CA 1
ATOM 2374 C C . VAL A 1 301 ? -32.709 18.325 -9.500 1.00 94.81 301 VAL A C 1
ATOM 2376 O O . VAL A 1 301 ? -32.950 19.477 -9.854 1.00 94.81 301 VAL A O 1
ATOM 2379 N N . LEU A 1 302 ? -31.818 17.569 -10.152 1.00 94.12 302 LEU A N 1
ATOM 2380 C CA . LEU A 1 302 ? -31.079 18.059 -11.320 1.00 94.12 302 LEU A CA 1
ATOM 2381 C C . LEU A 1 302 ? -31.991 18.368 -12.514 1.00 94.12 302 LEU A C 1
ATOM 2383 O O . LEU A 1 302 ? -31.716 19.303 -13.265 1.00 94.12 302 LEU A O 1
ATOM 2387 N N . LYS A 1 303 ? -33.065 17.596 -12.711 1.00 93.25 303 LYS A N 1
ATOM 2388 C CA . LYS A 1 303 ? -34.064 17.883 -13.751 1.00 93.25 303 LYS A CA 1
ATOM 2389 C C . LYS A 1 303 ? -34.834 19.163 -13.442 1.00 93.25 303 LYS A C 1
ATOM 2391 O O . LYS A 1 303 ? -34.982 19.987 -14.336 1.00 93.25 303 LYS A O 1
ATOM 2396 N N . GLU A 1 304 ? -35.264 19.358 -12.199 1.00 92.88 304 GLU A N 1
ATOM 2397 C CA . GLU A 1 304 ? -35.957 20.580 -11.773 1.00 92.88 304 GLU A CA 1
ATOM 2398 C C . GLU A 1 304 ? -35.078 21.828 -11.888 1.00 92.88 304 GLU A C 1
ATOM 2400 O O . GLU A 1 304 ? -35.562 22.885 -12.282 1.00 92.88 304 GLU A O 1
ATOM 2405 N N . LEU A 1 305 ? -33.787 21.717 -11.568 1.00 90.19 305 LEU A N 1
ATOM 2406 C CA . LEU A 1 305 ? -32.820 22.802 -11.752 1.00 90.19 305 LEU A CA 1
ATOM 2407 C C . LEU A 1 305 ? -32.680 23.177 -13.227 1.00 90.19 305 LEU A C 1
ATOM 2409 O O . LEU A 1 305 ? -32.796 24.343 -13.575 1.00 90.19 305 LEU A O 1
ATOM 2413 N N . ARG A 1 306 ? -32.527 22.185 -14.112 1.00 91.56 306 ARG A N 1
ATOM 2414 C CA . ARG A 1 306 ? -32.446 22.441 -15.559 1.00 91.56 306 ARG A CA 1
ATOM 2415 C C . ARG A 1 306 ? -33.729 23.033 -16.131 1.00 91.56 306 ARG A C 1
ATOM 2417 O O . ARG A 1 306 ? -33.650 23.820 -17.065 1.00 91.56 306 ARG A O 1
ATOM 2424 N N . LEU A 1 307 ? -34.889 22.633 -15.611 1.00 90.94 307 LEU A N 1
ATOM 2425 C CA . LEU A 1 307 ? -36.173 23.205 -16.013 1.00 90.94 307 LEU A CA 1
ATOM 2426 C C . LEU A 1 307 ? -36.305 24.658 -15.548 1.00 90.94 307 LEU A C 1
ATOM 2428 O O . LEU A 1 307 ? -36.735 25.489 -16.337 1.00 90.94 307 LEU A O 1
ATOM 2432 N N . ARG A 1 308 ? -35.877 24.979 -14.320 1.00 86.50 308 ARG A N 1
ATOM 2433 C CA . ARG A 1 308 ? -35.806 26.367 -13.838 1.00 86.50 308 ARG A CA 1
ATOM 2434 C C . ARG A 1 308 ? -34.856 27.212 -14.679 1.00 86.50 308 ARG A C 1
ATOM 2436 O O . ARG A 1 308 ? -35.300 28.204 -15.231 1.00 86.50 308 ARG A O 1
ATOM 2443 N N . ASP A 1 309 ? -33.628 26.748 -14.907 1.00 86.50 309 ASP A N 1
ATOM 2444 C CA . ASP A 1 309 ? -32.659 27.445 -15.763 1.00 86.50 309 ASP A CA 1
ATOM 2445 C C . ASP A 1 309 ? -33.181 27.660 -17.195 1.00 86.50 309 ASP A C 1
ATOM 2447 O O . ASP A 1 309 ? -32.807 28.624 -17.861 1.00 86.50 309 ASP A O 1
ATOM 2451 N N . ALA A 1 310 ? -33.986 26.728 -17.717 1.00 85.31 310 ALA A N 1
ATOM 2452 C CA . ALA A 1 310 ? -34.610 26.870 -19.028 1.00 85.31 310 ALA A CA 1
ATOM 2453 C C . ALA A 1 310 ? -35.743 27.902 -19.007 1.00 85.31 310 ALA A C 1
ATOM 2455 O O . ALA A 1 310 ? -35.822 28.709 -19.926 1.00 85.31 310 ALA A O 1
ATOM 2456 N N . ASN A 1 311 ? -36.575 27.907 -17.965 1.00 80.56 311 ASN A N 1
ATOM 2457 C CA . ASN A 1 311 ? -37.651 28.881 -17.802 1.00 80.56 311 ASN A CA 1
ATOM 2458 C C . ASN A 1 311 ? -37.101 30.296 -17.571 1.00 80.56 311 ASN A C 1
ATOM 2460 O O . ASN A 1 311 ? -37.551 31.223 -18.230 1.00 80.56 311 ASN A O 1
ATOM 2464 N N . ASP A 1 312 ? -36.064 30.452 -16.747 1.00 78.44 312 ASP A N 1
ATOM 2465 C CA . ASP A 1 312 ? -35.406 31.741 -16.495 1.00 78.44 312 ASP A CA 1
ATOM 2466 C C . ASP A 1 312 ? -34.790 32.331 -17.777 1.00 78.44 312 ASP A C 1
ATOM 2468 O O . ASP A 1 312 ? -34.734 33.543 -17.946 1.00 78.44 312 ASP A O 1
ATOM 2472 N N . LYS A 1 313 ? -34.351 31.479 -18.715 1.00 74.69 313 LYS A N 1
ATOM 2473 C CA . LYS A 1 313 ? -33.867 31.896 -20.046 1.00 74.69 313 LYS A CA 1
ATOM 2474 C C . LYS A 1 313 ? -34.975 32.230 -21.040 1.00 74.69 313 LYS A C 1
ATOM 2476 O O . LYS A 1 313 ? -34.676 32.811 -22.074 1.00 74.69 313 LYS A O 1
ATOM 2481 N N . ILE A 1 314 ? -36.198 31.774 -20.789 1.00 74.19 314 ILE A N 1
ATOM 2482 C CA . ILE A 1 314 ? -37.371 32.084 -21.613 1.00 74.19 314 ILE A CA 1
ATOM 2483 C C . ILE A 1 314 ? -38.043 33.370 -21.107 1.00 74.19 314 ILE A C 1
ATOM 2485 O O . ILE A 1 314 ? -38.610 34.107 -21.906 1.00 74.19 314 ILE A O 1
ATOM 2489 N N . GLU A 1 315 ? -37.968 33.638 -19.801 1.00 63.03 315 GLU A N 1
ATOM 2490 C CA . GLU A 1 315 ? -38.512 34.839 -19.148 1.00 63.03 315 GLU A CA 1
ATOM 2491 C C . GLU A 1 315 ? -37.584 36.074 -19.248 1.00 63.03 315 GLU A C 1
ATOM 2493 O O . GLU A 1 315 ? -38.036 37.188 -18.978 1.00 63.03 315 GLU A O 1
ATOM 2498 N N . ALA A 1 316 ? -36.310 35.894 -19.628 1.00 55.88 316 ALA A N 1
ATOM 2499 C CA . ALA A 1 316 ? -35.321 36.958 -19.865 1.00 55.88 316 ALA A CA 1
ATOM 2500 C C . ALA A 1 316 ? -35.242 37.371 -21.343 1.00 55.88 316 ALA A C 1
ATOM 2502 O O . ALA A 1 316 ? -35.116 38.592 -21.600 1.00 55.88 316 ALA A O 1
#

Secondary structure (DSSP, 8-state):
----TTSTTTTTS--TTT--SS--GGG-SSPPGGG-S------------PPPP-------------------------TTHHHHHHHHHHHHHHHHHHHHHHHHHHHHHHHHHHHHHHHHHHHHHHHHHHHHHHHHHHHHHHHHHHHHHHHHHHHHHHHHHHHHHHHHHHHHHHHHHHHHHHT-S--------HHHHHHHHHHHHHHHHHHHHHHHHHHHHHHHHHHHHHHHHHHHHHHHHHHHHHHT--S----------------------------------HHHHHHHHHHHHHHHHHHHHHHHHHHHHHH-

InterPro domains:
  IPR001878 Zinc finger, CCHC-type [PF00098] (13-29)
  IPR001878 Zinc finger, CCHC-type [PS50158] (15-29)
  IPR001878 Zinc finger, CCHC-type [SM00343] (14-30)
  IPR036875 Zinc finger, CCHC-type superfamily [SSF57756] (4-34)

Organism: Chara braunii (NCBI:txid69332)

Sequence (316 aa):
MAANGNNLRIDNRACYNCGQAGHISRYCPLPDRRTNIIPSTSTAIVPAQPLLTLPSSNFAIGTVASAATYEGQYNGQYSDKGWLRNRMANLEDVVGKIKEKHDADVAKELAVKKEEERKKKEKAEEDRRLREKQEREDWQLKMREDLNSRWEAVCDKIDKKDKENNEVTKLREEVARLSKMNGQGEPSTSVTKPVMESELVERLRREQEELRTATDRRFALLEEKLAALGKAKDEAKANAKLWKAEAFRPGNKRGSIAIGATPGSHARARRCVTPAVVPTDPRVNPQLQGIIERHAMEVNVLKELRLRDANDKIEA

Foldseek 3Di:
DDDPPDPPPQQPDAAPQPRHGPDHVVPDPDPRPVVPDDPDDDDDDDDDDDDDDDDDDDDDDDDDDDDDDDDDDDDDDDPDVVVVVVVVVVVVVVVVVVVVVVVVVVVVVVVVVVVVVVVVVVVVVVVVVVVVVVVVVVVVVVVVVVVVVVVVVVVVVVVVVVVVVVVVVVVVVVVVVVVVVVPPPDDDDDDDDPPVVVVVVVVVVVVVVVVVVVVVVVVVVVVVVVVVVVVVVVLVVVLVVVVVCLVPDPDDNPDDDCRDDDPDPPPPPPPPDDDPDDDDDPPDDVVVVVVVVVVVVVVVVVVVVVVVVVVVVVVD

Radius of gyration: 46.15 Å; chains: 1; bounding box: 100×64×142 Å